Protein AF-A0A168MSF7-F1 (afdb_monomer_lite)

Secondary structure (DSSP, 8-state):
---HHHHHHHHHHHHHHHHHHHHHHHHHHHHHHHSSSEEESSSS-B----SSSGGGGS--EEEEEEEETTSPBPTTS-BSSPEEEEEEESSSSSS-EEEEEEEEES--TTPPSS--GGGGHHHHGGGT-TTTEEEEE-SS-EEEEEPTT-HHHHHHHSTTEEEEEEEEEEGGG--TTTHIIIIIIHHHHHHT-

Sequence (193 aa):
MNSAENIRNAFKVVNKTYENINKMINSCKTIADEGNEYVVSVPKFLRWKSDAEVGGWLINDFIVLFQSKHDKELENGWRNGPIYVLDIDLDYGDTPKIYISKFQYKNMENWSNGCSPTNHWRFYWPIRNMDEFEGVKTDDYEIWTPKKGKESVADSSYWGIKRAVCYTEELTDINADNIQEKIFDRFLWLKDK

Structure (mmCIF, N/CA/C/O backbone):
data_AF-A0A168MSF7-F1
#
_entry.id   AF-A0A168MSF7-F1
#
loop_
_atom_site.group_PDB
_atom_site.id
_atom_site.type_symbol
_atom_site.label_atom_id
_atom_site.label_alt_id
_atom_site.label_comp_id
_atom_site.label_asym_id
_atom_site.label_entity_id
_atom_site.label_seq_id
_atom_site.pdbx_PDB_ins_code
_atom_site.Cartn_x
_atom_site.Cartn_y
_atom_site.Cartn_z
_atom_site.occupancy
_atom_site.B_iso_or_equiv
_atom_site.auth_seq_id
_atom_site.auth_comp_id
_atom_site.auth_asym_id
_atom_site.auth_atom_id
_atom_site.pdbx_PDB_model_num
ATOM 1 N N . MET A 1 1 ? -33.822 17.704 6.200 1.00 53.44 1 MET A N 1
ATOM 2 C CA . MET A 1 1 ? -32.754 18.545 6.788 1.00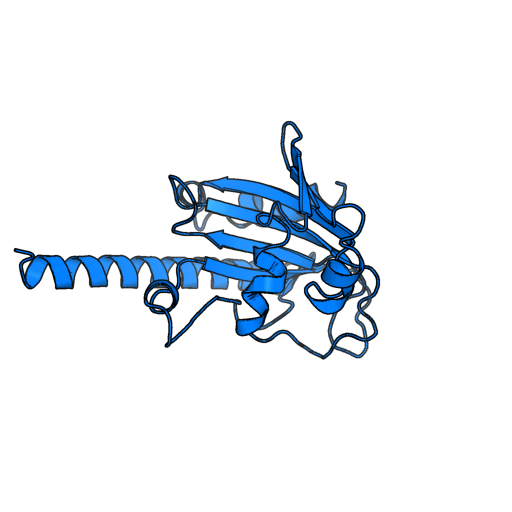 53.44 1 MET A CA 1
ATOM 3 C C . MET A 1 1 ? -31.950 17.681 7.738 1.00 53.44 1 MET A C 1
ATOM 5 O O . MET A 1 1 ? -32.557 16.989 8.544 1.00 53.44 1 MET A O 1
ATOM 9 N N . ASN A 1 2 ? -30.626 17.658 7.598 1.00 67.25 2 ASN A N 1
ATOM 10 C CA . ASN A 1 2 ? -29.764 16.861 8.468 1.00 67.25 2 ASN A CA 1
ATOM 11 C C . ASN A 1 2 ? -29.783 17.483 9.875 1.00 67.25 2 ASN A C 1
ATOM 13 O O . ASN A 1 2 ? -29.515 18.677 10.007 1.00 67.25 2 ASN A O 1
ATOM 17 N N . SER A 1 3 ? -30.166 16.729 10.909 1.00 86.56 3 SER A N 1
ATOM 18 C CA . SER A 1 3 ? -30.146 17.251 12.280 1.00 86.56 3 SER A CA 1
ATOM 19 C C . SER A 1 3 ? -28.695 17.458 12.730 1.00 86.56 3 SER A C 1
ATOM 21 O O . SER A 1 3 ? -27.781 16.771 12.266 1.00 86.56 3 SER A O 1
ATOM 23 N N . ALA A 1 4 ? -28.461 18.391 13.658 1.00 90.25 4 ALA A N 1
ATOM 24 C CA . ALA A 1 4 ? -27.136 18.570 14.261 1.00 90.25 4 ALA A CA 1
ATOM 25 C C . ALA A 1 4 ? -26.604 17.259 14.878 1.00 90.25 4 ALA A C 1
ATOM 27 O O . ALA A 1 4 ? -25.400 17.003 14.873 1.00 90.25 4 ALA A O 1
ATOM 28 N N . GLU A 1 5 ? -27.510 16.415 15.373 1.00 92.81 5 GLU A N 1
ATOM 29 C CA . GLU A 1 5 ? -27.216 15.080 15.885 1.00 92.81 5 GLU A CA 1
ATOM 30 C C . GLU A 1 5 ? -26.724 14.125 14.791 1.00 92.81 5 GLU A C 1
ATOM 32 O O . GLU A 1 5 ? -25.680 13.501 14.970 1.00 92.81 5 GLU A O 1
ATOM 37 N N . ASN A 1 6 ? -27.398 14.065 13.639 1.00 92.75 6 ASN A N 1
ATOM 38 C CA . ASN A 1 6 ? -26.990 13.206 12.527 1.00 92.75 6 ASN A CA 1
ATOM 39 C C . ASN A 1 6 ? -25.593 13.570 12.016 1.00 92.75 6 ASN A C 1
ATOM 41 O O . ASN A 1 6 ? -24.757 12.688 11.829 1.00 92.75 6 ASN A O 1
ATOM 45 N N . ILE A 1 7 ? -25.316 14.869 11.855 1.00 93.00 7 ILE A N 1
ATOM 46 C CA . ILE A 1 7 ? -23.992 15.351 11.438 1.00 93.00 7 ILE A CA 1
ATOM 47 C C . ILE A 1 7 ? -22.934 14.918 12.461 1.00 93.00 7 ILE A C 1
ATOM 49 O O . ILE A 1 7 ? -21.922 14.325 12.095 1.00 93.00 7 ILE A O 1
ATOM 53 N N . ARG A 1 8 ? -23.173 15.147 13.760 1.00 93.81 8 ARG A N 1
ATOM 54 C CA . ARG A 1 8 ? -22.233 14.739 14.818 1.00 93.81 8 ARG A CA 1
ATOM 55 C C . ARG A 1 8 ? -22.005 13.230 14.849 1.00 93.81 8 ARG A C 1
ATOM 57 O O . ARG A 1 8 ? -20.871 12.798 15.037 1.00 93.81 8 ARG A O 1
ATOM 64 N N . ASN A 1 9 ? -23.056 12.435 14.683 1.00 95.94 9 ASN A N 1
ATOM 65 C CA . ASN A 1 9 ? -22.954 10.980 14.702 1.00 95.94 9 ASN A CA 1
ATOM 66 C C . ASN A 1 9 ? -22.171 10.451 13.494 1.00 95.94 9 ASN A C 1
ATOM 68 O O . ASN A 1 9 ? -21.324 9.583 13.682 1.00 95.94 9 ASN A O 1
ATOM 72 N N . ALA A 1 10 ? -22.345 11.032 12.303 1.00 94.56 10 ALA A N 1
ATOM 73 C CA . ALA A 1 10 ? -21.547 10.677 11.128 1.00 94.56 10 ALA A CA 1
ATOM 74 C C . ALA A 1 10 ? -20.039 10.879 11.375 1.00 94.56 10 ALA A C 1
ATOM 76 O O . ALA A 1 10 ? -19.247 9.960 11.173 1.00 94.56 10 ALA A O 1
ATOM 77 N N . PHE 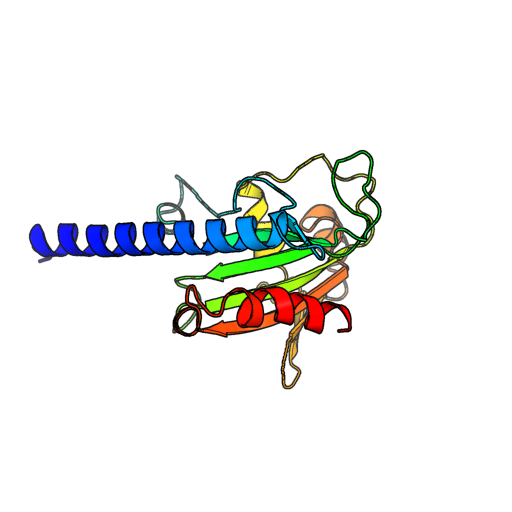A 1 11 ? -19.636 12.033 11.918 1.00 94.81 11 PHE A N 1
ATOM 78 C CA . PHE A 1 11 ? -18.224 12.288 12.236 1.00 94.81 11 PHE A CA 1
ATOM 79 C C . PHE A 1 11 ? -17.678 11.386 13.352 1.00 94.81 11 PHE A C 1
ATOM 81 O O . PHE A 1 11 ? -16.503 11.025 13.322 1.00 94.81 11 PHE A O 1
ATOM 88 N N . LYS A 1 12 ? -18.505 10.976 14.325 1.00 96.75 12 LYS A N 1
ATOM 89 C CA . LYS A 1 12 ? -18.089 9.979 15.329 1.00 96.75 12 LYS A CA 1
ATOM 90 C C . LYS A 1 12 ? -17.764 8.633 14.686 1.00 96.75 12 LYS A C 1
ATOM 92 O O . LYS A 1 12 ? -16.771 8.023 15.070 1.00 96.75 12 LYS A O 1
ATOM 97 N N . VAL A 1 13 ? -18.573 8.189 13.722 1.00 96.06 13 VAL A N 1
ATOM 98 C CA . VAL A 1 13 ? -18.315 6.946 12.981 1.00 96.06 13 VAL A CA 1
ATOM 99 C C . VAL A 1 13 ? -17.009 7.060 12.201 1.00 96.06 13 VAL A C 1
ATOM 101 O O . VAL A 1 13 ? -16.149 6.205 12.371 1.00 96.06 13 VAL A O 1
ATOM 104 N N . VAL A 1 14 ? -16.800 8.149 11.453 1.00 95.50 14 VAL A N 1
ATOM 105 C CA . VAL A 1 14 ? -15.544 8.390 10.713 1.00 95.50 14 VAL A CA 1
ATOM 106 C C . VAL A 1 14 ? -14.326 8.357 11.640 1.00 95.50 14 VAL A C 1
ATOM 108 O O . VAL A 1 14 ? -13.366 7.636 11.377 1.00 95.50 14 VAL A O 1
ATOM 111 N N . ASN A 1 15 ? -14.376 9.079 12.764 1.00 96.88 15 ASN A N 1
ATOM 112 C CA . ASN A 1 15 ? -13.284 9.074 13.738 1.00 96.88 15 ASN A CA 1
ATOM 113 C C . ASN A 1 15 ? -13.022 7.665 14.279 1.00 96.88 15 ASN A C 1
ATOM 115 O O . ASN A 1 15 ? -11.866 7.264 14.417 1.00 96.88 15 ASN A O 1
ATOM 119 N N . LYS A 1 16 ? -14.082 6.891 14.545 1.00 97.75 16 LYS A N 1
ATOM 120 C CA . LYS A 1 16 ? -13.932 5.519 15.023 1.00 97.75 16 LYS A CA 1
ATOM 121 C C . LYS A 1 16 ? -13.309 4.603 13.972 1.00 97.75 16 LYS A C 1
ATOM 123 O O . LYS A 1 16 ? -12.465 3.777 14.316 1.00 97.75 16 LYS A O 1
ATOM 128 N N . THR A 1 17 ? -13.679 4.775 12.706 1.00 96.12 17 THR A N 1
ATOM 129 C CA . THR A 1 17 ? -13.051 4.076 11.582 1.00 96.12 17 THR A CA 1
ATOM 130 C C . THR A 1 17 ? -11.556 4.384 11.536 1.00 96.12 17 THR A C 1
ATOM 132 O O . THR A 1 17 ? -10.753 3.456 11.540 1.00 96.12 17 THR A O 1
ATOM 135 N N . TYR A 1 18 ? -11.152 5.655 11.621 1.00 97.25 18 TYR A N 1
ATOM 136 C CA . TYR A 1 18 ? -9.731 6.027 11.642 1.00 97.25 18 TYR A CA 1
ATOM 137 C C . TYR A 1 18 ? -8.964 5.473 12.846 1.00 97.25 18 TYR A C 1
ATOM 139 O O . TYR A 1 18 ? -7.823 5.042 12.689 1.00 97.25 18 TYR A O 1
ATOM 147 N N . GLU A 1 19 ? -9.566 5.432 14.039 1.00 97.62 19 GLU A N 1
ATOM 148 C CA . GLU A 1 19 ? -8.953 4.769 15.197 1.00 97.62 19 GLU A CA 1
ATOM 149 C C . GLU A 1 19 ? -8.672 3.288 14.919 1.00 97.62 19 GLU A C 1
ATOM 151 O O . GLU A 1 19 ? -7.604 2.785 15.273 1.00 97.62 19 GLU A O 1
ATOM 156 N N . ASN A 1 20 ? -9.621 2.591 14.291 1.00 96.69 20 ASN A N 1
ATOM 157 C CA . ASN A 1 20 ? -9.490 1.173 13.970 1.00 96.69 20 ASN A CA 1
ATOM 158 C C . ASN A 1 20 ? -8.432 0.937 12.881 1.00 96.69 20 ASN A C 1
ATOM 160 O O . ASN A 1 20 ? -7.583 0.065 13.056 1.00 96.69 20 ASN A O 1
ATOM 164 N N . ILE A 1 21 ? -8.406 1.760 11.827 1.00 97.38 21 ILE A N 1
ATOM 165 C CA . ILE A 1 21 ? -7.357 1.707 10.796 1.00 97.38 21 ILE A CA 1
ATOM 166 C C . ILE A 1 21 ? -5.978 1.974 11.401 1.00 97.38 21 ILE A C 1
ATOM 168 O O . ILE A 1 21 ? -5.033 1.235 11.143 1.00 97.38 21 ILE A O 1
ATOM 172 N N . ASN A 1 22 ? -5.850 2.977 12.274 1.00 97.38 22 ASN A N 1
ATOM 173 C CA . ASN A 1 22 ? -4.584 3.260 12.944 1.00 97.38 22 ASN A CA 1
ATOM 174 C C . ASN A 1 22 ? -4.115 2.078 13.810 1.00 97.38 22 ASN A C 1
ATOM 176 O O . ASN A 1 22 ? -2.927 1.763 13.819 1.00 97.38 22 ASN A O 1
ATOM 180 N N . LYS A 1 23 ? -5.030 1.394 14.513 1.00 97.31 23 LYS A N 1
ATOM 181 C CA . LYS A 1 23 ? -4.700 0.164 15.251 1.00 97.31 23 LYS A CA 1
ATOM 182 C C . LYS A 1 23 ? -4.206 -0.935 14.316 1.00 97.31 23 LYS A C 1
ATOM 184 O O . LYS A 1 23 ? -3.140 -1.476 14.572 1.00 97.31 23 LYS A O 1
ATOM 189 N N . MET A 1 24 ? -4.923 -1.204 13.225 1.00 97.56 24 MET A N 1
ATOM 190 C CA . MET A 1 24 ? -4.537 -2.205 12.227 1.00 97.56 24 MET A CA 1
ATOM 191 C C . MET A 1 24 ? -3.156 -1.916 11.622 1.00 97.56 24 MET A C 1
ATOM 193 O O . MET A 1 24 ? -2.308 -2.805 11.579 1.00 97.56 24 MET A O 1
ATOM 197 N N . ILE A 1 25 ? -2.895 -0.670 11.209 1.00 98.00 25 ILE A N 1
ATOM 198 C CA . ILE A 1 25 ? -1.590 -0.251 10.675 1.00 98.00 25 ILE A CA 1
ATOM 199 C C . ILE A 1 25 ? -0.490 -0.480 11.714 1.00 98.00 25 ILE A C 1
ATOM 201 O O . ILE A 1 25 ? 0.567 -1.006 11.372 1.00 98.00 25 ILE A O 1
ATOM 205 N N . ASN A 1 26 ? -0.719 -0.107 12.975 1.00 97.62 26 ASN A N 1
ATOM 206 C CA . ASN A 1 26 ? 0.270 -0.314 14.031 1.00 97.62 26 ASN A CA 1
ATOM 207 C C . ASN A 1 26 ? 0.504 -1.802 14.311 1.00 97.62 26 ASN A C 1
ATOM 209 O O . ASN A 1 26 ? 1.657 -2.192 14.430 1.00 97.62 26 ASN A O 1
ATOM 213 N N . SER A 1 27 ? -0.538 -2.636 14.315 1.00 97.38 27 SER A N 1
ATOM 214 C CA . SER A 1 27 ? -0.391 -4.093 14.408 1.00 97.38 27 SER A CA 1
ATOM 215 C C . SER A 1 27 ? 0.453 -4.654 13.263 1.00 97.38 27 SER A C 1
ATOM 217 O O . SER A 1 27 ? 1.353 -5.449 13.511 1.00 97.38 27 SER A O 1
ATOM 219 N N . CYS A 1 28 ? 0.240 -4.198 12.023 1.00 97.88 28 CYS A N 1
ATOM 220 C CA . CYS A 1 28 ? 1.074 -4.614 10.892 1.00 97.88 28 CYS A CA 1
ATOM 221 C C . CYS A 1 28 ? 2.540 -4.195 11.078 1.00 97.88 28 CYS A C 1
ATOM 223 O O . CYS A 1 28 ? 3.447 -4.977 10.809 1.00 97.88 28 CYS A O 1
ATOM 225 N N . LYS A 1 29 ? 2.791 -2.970 11.558 1.00 97.25 29 LYS A N 1
ATOM 226 C CA . LYS A 1 29 ? 4.157 -2.509 11.846 1.00 97.25 29 LYS A CA 1
ATOM 227 C C . LYS A 1 29 ? 4.815 -3.349 12.937 1.00 97.25 29 LYS A C 1
ATOM 229 O O . LYS A 1 29 ? 5.936 -3.789 12.734 1.00 97.25 29 LYS A O 1
ATOM 234 N N . THR A 1 30 ? 4.105 -3.639 14.027 1.00 96.69 30 THR A N 1
ATOM 235 C CA . THR A 1 30 ? 4.591 -4.514 15.102 1.00 96.69 30 THR A CA 1
ATOM 236 C C . THR A 1 30 ? 4.945 -5.905 14.580 1.00 96.69 30 THR A C 1
ATOM 238 O O . THR A 1 30 ? 6.038 -6.382 14.854 1.00 96.69 30 THR A O 1
ATOM 241 N N . ILE A 1 31 ? 4.083 -6.520 13.763 1.00 96.50 31 ILE A N 1
ATOM 242 C CA . ILE A 1 31 ? 4.357 -7.832 13.152 1.00 96.50 31 ILE A CA 1
ATOM 243 C C . ILE A 1 31 ? 5.618 -7.789 12.276 1.00 96.50 31 ILE A C 1
ATOM 245 O O . ILE A 1 31 ? 6.451 -8.690 12.352 1.00 96.50 31 ILE A O 1
ATOM 249 N N . ALA A 1 32 ? 5.794 -6.744 11.462 1.00 96.44 32 ALA A N 1
ATOM 250 C CA . ALA A 1 32 ? 7.001 -6.583 10.652 1.00 96.44 32 ALA A CA 1
ATOM 251 C C . ALA A 1 32 ? 8.260 -6.363 11.518 1.00 96.44 32 ALA A C 1
ATOM 253 O O . ALA A 1 32 ? 9.314 -6.947 11.259 1.00 96.44 32 ALA A O 1
ATOM 254 N N . ASP A 1 33 ? 8.160 -5.544 12.563 1.00 93.81 33 ASP A N 1
ATOM 255 C CA . ASP A 1 33 ? 9.279 -5.239 13.454 1.00 93.81 33 ASP A CA 1
ATOM 256 C C . ASP A 1 33 ? 9.731 -6.484 14.238 1.00 93.81 33 ASP A C 1
ATOM 258 O O . ASP A 1 33 ? 10.929 -6.778 14.266 1.00 93.81 33 ASP A O 1
ATOM 262 N N . GLU A 1 34 ? 8.787 -7.247 14.799 1.00 94.62 34 GLU A N 1
ATOM 263 C CA . GLU A 1 34 ? 9.034 -8.455 15.603 1.00 94.62 34 GLU A CA 1
ATOM 264 C C . GLU A 1 34 ? 9.355 -9.704 14.762 1.00 94.62 34 GLU A C 1
ATOM 266 O O . GLU A 1 34 ? 10.086 -10.586 15.216 1.00 94.62 34 GLU A O 1
ATOM 271 N N . GLY A 1 35 ? 8.823 -9.795 13.541 1.00 92.94 35 GLY A N 1
ATOM 272 C CA . GLY A 1 35 ? 9.041 -10.919 12.629 1.00 92.94 35 GLY A CA 1
ATOM 273 C C . GLY A 1 35 ? 10.405 -10.890 11.930 1.00 92.94 35 GLY A C 1
ATOM 274 O O . GLY A 1 35 ? 11.170 -9.938 12.048 1.00 92.94 35 GLY A O 1
ATOM 275 N N . ASN A 1 36 ? 10.717 -11.915 11.129 1.00 91.38 36 ASN A N 1
ATOM 276 C CA . ASN A 1 36 ? 12.002 -12.011 10.410 1.00 91.38 36 ASN A CA 1
ATOM 277 C C . ASN A 1 36 ? 11.913 -11.767 8.896 1.00 91.38 36 ASN A C 1
ATOM 279 O O . ASN A 1 36 ? 12.950 -11.640 8.255 1.00 91.38 36 ASN A O 1
ATOM 283 N N . GLU A 1 37 ? 10.706 -11.645 8.338 1.00 96.81 37 GLU A N 1
ATOM 284 C CA . GLU A 1 37 ? 10.499 -11.615 6.883 1.00 96.81 37 GLU A CA 1
ATOM 285 C C . GLU A 1 37 ? 10.531 -10.200 6.289 1.00 96.81 37 GLU A C 1
ATOM 287 O O . GLU A 1 37 ? 11.127 -9.983 5.235 1.00 96.81 37 GLU A O 1
ATOM 292 N N . TYR A 1 38 ? 9.922 -9.215 6.959 1.00 97.69 38 TYR A N 1
ATOM 293 C CA . TYR A 1 38 ? 9.678 -7.880 6.397 1.00 97.69 38 TYR A CA 1
ATOM 294 C C . TYR A 1 38 ? 10.119 -6.753 7.329 1.00 97.69 38 TYR A C 1
ATOM 296 O O . TYR A 1 38 ? 10.143 -6.918 8.539 1.00 97.69 38 TYR A O 1
ATOM 304 N N . VAL A 1 39 ? 10.432 -5.586 6.765 1.00 97.19 39 VAL A N 1
ATOM 305 C CA . VAL A 1 39 ? 10.547 -4.298 7.465 1.00 97.19 39 VAL A CA 1
ATOM 306 C C . VAL A 1 39 ? 9.579 -3.294 6.872 1.00 97.19 39 VAL A C 1
ATOM 308 O O . VAL A 1 39 ? 9.306 -3.319 5.672 1.00 97.19 39 VAL A O 1
ATOM 311 N N . VAL A 1 40 ? 9.120 -2.361 7.698 1.00 97.38 40 VAL A N 1
ATOM 312 C CA . VAL A 1 40 ? 8.386 -1.180 7.242 1.00 97.38 40 VAL A CA 1
ATOM 313 C C . VAL A 1 40 ? 9.347 -0.263 6.479 1.00 97.38 40 VAL A C 1
ATOM 315 O O . VAL A 1 40 ? 10.354 0.174 7.030 1.00 97.38 40 VAL A O 1
ATOM 318 N N . SER A 1 41 ? 9.048 0.052 5.218 1.00 95.94 41 SER A N 1
ATOM 319 C CA . SER A 1 41 ? 9.951 0.847 4.368 1.00 95.94 41 SER A CA 1
ATOM 320 C C . SER A 1 41 ? 9.960 2.326 4.737 1.00 95.94 41 SER A C 1
ATOM 322 O O . SER A 1 41 ? 10.974 3.000 4.585 1.00 95.94 41 SER A O 1
ATOM 324 N N . VAL A 1 42 ? 8.823 2.852 5.207 1.00 94.38 42 VAL A N 1
ATOM 325 C CA . VAL A 1 42 ? 8.689 4.253 5.619 1.00 94.38 42 VAL A CA 1
ATOM 326 C C . VAL A 1 42 ? 7.813 4.405 6.861 1.00 94.38 42 VAL A C 1
ATOM 328 O O . VAL A 1 42 ? 6.799 3.723 7.000 1.00 94.38 42 VAL A O 1
ATOM 331 N N . PRO A 1 43 ? 8.142 5.337 7.773 1.00 91.50 43 PRO A N 1
ATOM 332 C CA . PRO A 1 43 ? 7.502 5.395 9.089 1.00 91.50 43 PRO A CA 1
ATOM 333 C C . PRO A 1 43 ? 6.023 5.804 9.042 1.00 91.50 43 PRO A C 1
ATOM 335 O O . PRO A 1 43 ? 5.243 5.439 9.926 1.00 91.50 43 PRO A O 1
ATOM 338 N N . LYS A 1 44 ? 5.619 6.583 8.033 1.00 94.81 44 LYS A N 1
ATOM 339 C CA . LYS A 1 44 ? 4.255 7.105 7.874 1.00 94.81 44 LYS A CA 1
ATOM 340 C C . LYS A 1 44 ? 3.546 6.356 6.752 1.00 94.81 44 LYS A C 1
ATOM 342 O O . LYS A 1 44 ? 4.162 6.077 5.731 1.00 94.81 44 LYS A O 1
ATOM 347 N N . PHE A 1 45 ? 2.251 6.103 6.926 1.00 97.44 45 PHE A N 1
ATOM 348 C CA . PHE A 1 45 ? 1.416 5.671 5.810 1.00 97.44 45 PHE A CA 1
ATOM 349 C C . PHE A 1 45 ? 1.313 6.796 4.769 1.00 97.44 45 PHE A C 1
ATOM 351 O O . PHE A 1 45 ? 1.352 7.989 5.115 1.00 97.44 45 PHE A O 1
ATOM 358 N N . LEU A 1 46 ? 1.196 6.414 3.504 1.00 98.19 46 LEU A N 1
ATOM 359 C CA . LEU A 1 46 ? 0.905 7.322 2.404 1.00 98.19 46 LEU A CA 1
ATOM 360 C C . LEU A 1 46 ? -0.603 7.529 2.301 1.00 98.19 46 LEU A C 1
ATOM 362 O O . LEU A 1 46 ? -1.376 6.664 2.701 1.00 98.19 46 LEU A O 1
ATOM 366 N N . ARG A 1 47 ? -0.993 8.695 1.797 1.00 96.50 47 ARG A N 1
ATOM 367 C CA . ARG A 1 47 ? -2.393 9.084 1.614 1.00 96.50 47 ARG A CA 1
ATOM 368 C C . ARG A 1 47 ? -2.503 10.158 0.551 1.00 96.50 47 ARG A C 1
ATOM 370 O O . ARG A 1 47 ? -1.602 11.002 0.435 1.00 96.50 47 ARG A O 1
ATOM 377 N N . TRP A 1 48 ? -3.622 10.202 -0.150 1.00 94.44 48 TRP A N 1
ATOM 378 C CA . TRP A 1 48 ? -3.991 11.414 -0.861 1.00 94.44 48 TRP A CA 1
ATOM 379 C C . TRP A 1 48 ? -4.660 12.426 0.080 1.00 94.44 48 TRP A C 1
ATOM 381 O O . TRP A 1 48 ? -5.363 12.082 1.029 1.00 94.44 48 TRP A O 1
ATOM 391 N N . LYS A 1 49 ? -4.358 13.707 -0.134 1.00 93.19 49 LYS A N 1
ATOM 392 C CA . LYS A 1 49 ? -5.011 14.834 0.534 1.00 93.19 49 LYS A CA 1
ATOM 393 C C . LYS A 1 49 ? -4.883 16.061 -0.361 1.00 93.19 49 LYS A C 1
ATOM 395 O O . LYS A 1 49 ? -3.800 16.314 -0.890 1.00 93.19 49 LYS A O 1
ATOM 400 N N . SER A 1 50 ? -5.952 16.837 -0.483 1.00 92.00 50 SER A N 1
ATOM 401 C CA . SER A 1 50 ? -5.972 18.096 -1.229 1.00 92.00 50 SER A CA 1
ATOM 402 C C . SER A 1 50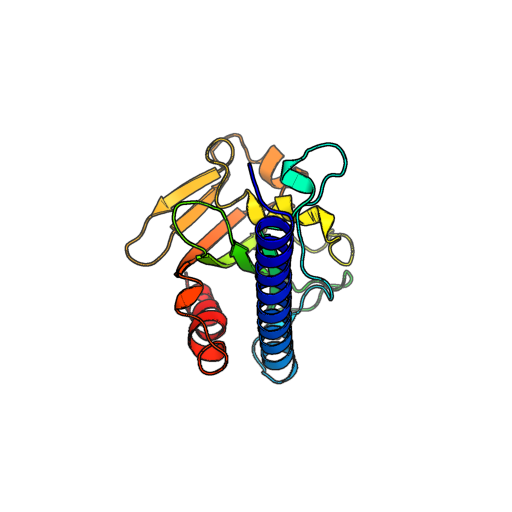 ? -6.822 19.111 -0.482 1.00 92.00 50 SER A C 1
ATOM 404 O O . SER A 1 50 ? -7.941 18.799 -0.097 1.00 92.00 50 SER A O 1
ATOM 406 N N . ASP A 1 51 ? -6.315 20.329 -0.302 1.00 92.94 51 ASP A N 1
ATOM 407 C CA . ASP A 1 51 ? -7.118 21.431 0.244 1.00 92.94 51 ASP A CA 1
ATOM 408 C C . ASP A 1 51 ? -7.960 22.108 -0.858 1.00 92.94 51 ASP A C 1
ATOM 410 O O . ASP A 1 51 ? -8.929 22.806 -0.564 1.00 92.94 51 ASP A O 1
ATOM 414 N N . ALA A 1 52 ? -7.611 21.877 -2.130 1.00 94.00 52 ALA A N 1
ATOM 415 C CA . ALA A 1 52 ? -8.274 22.462 -3.295 1.00 94.00 52 ALA A CA 1
ATOM 416 C C . ALA A 1 52 ? -9.496 21.660 -3.769 1.00 94.00 52 ALA A C 1
ATOM 418 O O . ALA A 1 52 ? -10.380 22.213 -4.419 1.00 94.00 52 ALA A O 1
ATOM 419 N N . GLU A 1 53 ? -9.558 20.368 -3.445 1.00 91.38 53 GLU A N 1
ATOM 420 C CA . GLU A 1 53 ? -10.610 19.461 -3.901 1.00 91.38 53 GLU A CA 1
ATOM 421 C C . GLU A 1 53 ? -11.356 18.879 -2.704 1.00 91.38 53 GLU A C 1
ATOM 423 O O . GLU A 1 53 ? -10.736 18.313 -1.808 1.00 91.38 53 GLU A O 1
ATOM 428 N N . VAL A 1 54 ? -12.691 18.973 -2.705 1.00 89.50 54 VAL A N 1
ATOM 429 C CA . VAL A 1 54 ? -13.536 18.481 -1.598 1.00 89.50 54 VAL A CA 1
ATOM 430 C C . VAL A 1 54 ? -13.310 16.991 -1.331 1.00 89.50 54 VAL A C 1
ATOM 432 O O . VAL A 1 54 ? -13.280 16.578 -0.174 1.00 89.50 54 VAL A O 1
ATOM 435 N N . GLY A 1 55 ? -13.087 16.194 -2.382 1.00 85.50 55 GLY A N 1
ATOM 436 C CA . GLY A 1 55 ? -12.745 14.776 -2.240 1.00 85.50 55 GLY A CA 1
ATOM 437 C C . GLY A 1 55 ? -11.449 14.547 -1.458 1.00 85.50 55 GLY A C 1
ATOM 438 O O . GLY A 1 55 ? -11.332 13.552 -0.759 1.00 85.50 55 GLY A O 1
ATOM 439 N N . GLY A 1 56 ? -10.507 15.493 -1.503 1.00 88.56 56 GLY A N 1
ATOM 440 C CA . GLY A 1 56 ? -9.228 15.410 -0.799 1.00 88.56 56 GLY A CA 1
ATOM 441 C C . GLY A 1 56 ? -9.266 15.917 0.640 1.00 88.56 56 GLY A C 1
ATOM 442 O O . GLY A 1 56 ? -8.226 15.923 1.302 1.00 88.56 56 GLY A O 1
ATOM 443 N N . TRP A 1 57 ? -10.426 16.356 1.137 1.00 92.50 57 TRP A N 1
ATOM 444 C CA . TRP A 1 57 ? -10.588 16.781 2.531 1.00 92.50 57 TRP A CA 1
ATOM 445 C C . TRP A 1 57 ? -10.648 15.589 3.490 1.00 92.50 57 TRP A C 1
ATOM 447 O O . TRP A 1 57 ? -10.231 15.707 4.647 1.00 92.50 57 TRP A O 1
ATOM 457 N N . LEU A 1 58 ? -11.160 14.453 3.011 1.00 91.69 58 LEU A N 1
ATOM 458 C CA . LEU A 1 58 ? -11.280 13.202 3.749 1.00 91.69 58 LEU A CA 1
ATOM 459 C C . LEU A 1 58 ? -10.240 12.203 3.234 1.00 91.69 58 LEU A C 1
ATOM 461 O O . LEU A 1 58 ? -9.979 12.142 2.040 1.00 91.69 58 LEU A O 1
ATOM 465 N N . ILE A 1 59 ? -9.647 11.426 4.139 1.00 93.81 59 ILE A N 1
ATOM 466 C CA . ILE A 1 59 ? -8.720 10.356 3.772 1.00 93.81 59 ILE A CA 1
ATOM 467 C C . ILE A 1 59 ? -9.544 9.080 3.648 1.00 93.81 59 ILE A C 1
ATOM 469 O O . ILE A 1 59 ? -10.067 8.584 4.645 1.00 93.81 59 ILE A O 1
ATOM 473 N N . ASN A 1 60 ? -9.670 8.565 2.436 1.00 93.31 60 ASN A N 1
ATOM 474 C CA . ASN A 1 60 ? -10.386 7.326 2.150 1.00 93.31 60 ASN A CA 1
ATOM 475 C C . ASN A 1 60 ? -9.449 6.156 1.816 1.00 93.31 60 ASN A C 1
ATOM 477 O O . ASN A 1 60 ? -9.912 5.023 1.812 1.00 93.31 60 ASN A O 1
ATOM 481 N N . ASP A 1 61 ? -8.153 6.401 1.634 1.00 95.44 61 ASP A N 1
ATOM 482 C CA . ASP A 1 61 ? -7.135 5.376 1.399 1.00 95.44 61 ASP A CA 1
ATOM 483 C C . ASP A 1 61 ? -5.935 5.511 2.356 1.00 95.44 61 ASP A C 1
ATOM 485 O O . ASP A 1 61 ? -5.604 6.596 2.851 1.00 95.44 61 ASP A O 1
ATOM 489 N N . PHE A 1 62 ? -5.284 4.386 2.653 1.00 98.06 62 PHE A N 1
ATOM 490 C CA . PHE A 1 62 ? -4.081 4.334 3.480 1.00 98.06 62 PHE A CA 1
ATOM 491 C C . PHE A 1 62 ? -3.108 3.306 2.915 1.00 98.06 62 PHE A C 1
ATOM 493 O O . PHE A 1 62 ? -3.387 2.109 2.938 1.00 98.06 62 PHE A O 1
ATOM 500 N N . ILE A 1 63 ? -1.919 3.751 2.504 1.00 98.69 63 ILE A N 1
ATOM 501 C CA . ILE A 1 63 ? -0.886 2.850 1.980 1.00 98.69 63 ILE A CA 1
ATOM 502 C C . ILE A 1 63 ? 0.255 2.675 2.980 1.00 98.69 63 ILE A C 1
ATOM 504 O O . ILE A 1 63 ? 0.881 3.646 3.413 1.00 98.69 63 ILE A O 1
ATOM 508 N N . VAL A 1 64 ? 0.586 1.428 3.300 1.00 98.62 64 VAL A N 1
ATOM 509 C CA . VAL A 1 64 ? 1.758 1.047 4.095 1.00 98.62 64 VAL A CA 1
ATOM 510 C C . VAL A 1 64 ? 2.710 0.237 3.221 1.00 98.62 64 VAL A C 1
ATOM 512 O O . VAL A 1 64 ? 2.293 -0.672 2.505 1.00 98.62 64 VAL A O 1
ATOM 515 N N . LEU A 1 65 ? 3.994 0.590 3.270 1.00 98.56 65 LEU A N 1
ATOM 516 C CA . LEU A 1 65 ? 5.033 -0.032 2.455 1.00 98.56 65 LEU A CA 1
ATOM 517 C C . LEU A 1 65 ? 5.919 -0.936 3.307 1.00 98.56 65 LEU A C 1
ATOM 519 O O . LEU A 1 65 ? 6.379 -0.524 4.376 1.00 98.56 65 LEU A O 1
ATOM 523 N N . PHE A 1 66 ? 6.202 -2.124 2.786 1.00 98.38 66 PHE A N 1
ATOM 524 C CA . PHE A 1 66 ? 7.098 -3.104 3.378 1.00 98.38 66 PHE A CA 1
ATOM 525 C C . PHE A 1 66 ? 8.134 -3.586 2.358 1.00 98.38 66 PHE A C 1
ATOM 527 O O . PHE A 1 66 ? 7.887 -3.613 1.152 1.00 98.38 66 PHE A O 1
ATOM 534 N N . GLN A 1 67 ? 9.295 -4.015 2.841 1.00 97.75 67 GLN A N 1
ATOM 535 C CA . GLN A 1 67 ? 10.326 -4.683 2.043 1.00 97.75 67 GLN A CA 1
ATOM 536 C C . GLN A 1 67 ? 10.871 -5.894 2.790 1.00 97.75 67 GLN A C 1
ATOM 538 O O . GLN A 1 67 ? 10.826 -5.934 4.016 1.00 97.75 67 GLN A O 1
ATOM 543 N N . SER A 1 68 ? 11.382 -6.887 2.064 1.00 97.50 68 SER A N 1
ATOM 544 C CA . SER A 1 68 ? 11.918 -8.104 2.681 1.00 97.50 68 SER A CA 1
ATOM 545 C C . SER A 1 68 ? 13.214 -7.805 3.445 1.00 97.50 68 SER A C 1
ATOM 547 O O . SER A 1 68 ? 14.111 -7.154 2.911 1.00 97.50 68 SER A O 1
ATOM 549 N N . LYS A 1 69 ? 13.345 -8.307 4.681 1.00 97.12 69 LYS A N 1
ATOM 550 C CA . LYS A 1 69 ? 14.573 -8.211 5.503 1.00 97.12 69 LYS A CA 1
ATOM 551 C C . LYS A 1 69 ? 15.772 -8.886 4.836 1.00 97.12 69 LYS A C 1
ATOM 553 O O . LYS A 1 69 ? 16.91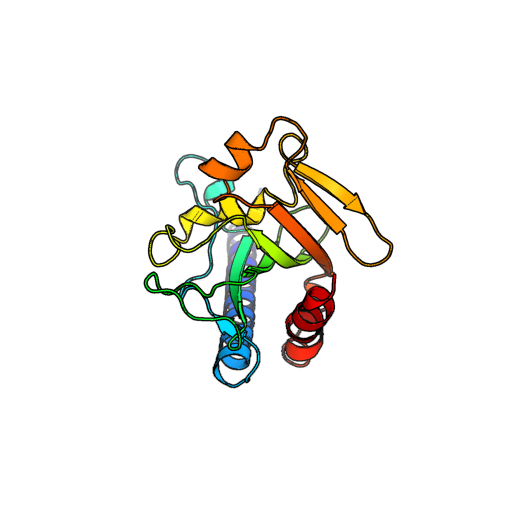4 -8.524 5.109 1.00 97.12 69 LYS A O 1
ATOM 558 N N . HIS A 1 70 ? 15.509 -9.847 3.957 1.00 96.88 70 HIS A N 1
ATOM 559 C CA . HIS A 1 70 ? 16.524 -10.628 3.258 1.00 96.88 70 HIS A CA 1
ATOM 560 C C . HIS A 1 70 ? 17.073 -9.927 2.011 1.00 96.88 70 HIS A C 1
ATOM 562 O O . HIS A 1 70 ? 18.109 -10.338 1.488 1.00 96.88 70 HIS A O 1
ATOM 568 N N . ASP A 1 71 ? 16.409 -8.867 1.543 1.00 97.06 71 ASP A N 1
ATOM 569 C CA . ASP A 1 71 ? 16.889 -8.086 0.408 1.00 97.06 71 ASP A CA 1
ATOM 570 C C . ASP A 1 71 ? 18.017 -7.146 0.857 1.00 97.06 71 ASP A C 1
ATOM 572 O O . ASP A 1 71 ? 17.969 -6.538 1.936 1.00 97.06 71 ASP A O 1
ATOM 576 N N . LYS A 1 72 ? 19.041 -7.012 0.005 1.00 97.00 72 LYS A N 1
ATOM 577 C CA . LYS A 1 72 ? 20.211 -6.165 0.269 1.00 97.00 72 LYS A CA 1
ATOM 578 C C . LYS A 1 72 ? 19.772 -4.720 0.499 1.00 97.00 72 LYS A C 1
ATOM 580 O O . LYS A 1 72 ? 19.164 -4.120 -0.382 1.00 97.00 72 LYS A O 1
ATOM 585 N N . GLU A 1 73 ? 20.143 -4.149 1.637 1.00 97.25 73 GLU A N 1
ATOM 586 C CA . GLU A 1 73 ? 19.954 -2.724 1.908 1.00 97.25 73 GLU A CA 1
ATOM 587 C C . GLU A 1 73 ? 20.872 -1.874 1.017 1.00 97.25 73 GLU A C 1
ATOM 589 O O . GLU A 1 73 ? 22.051 -2.187 0.824 1.00 97.25 73 GLU A O 1
ATOM 594 N N . LEU A 1 74 ? 20.300 -0.831 0.426 1.00 96.81 74 LEU A N 1
ATOM 595 C CA . LEU A 1 74 ? 20.956 0.134 -0.445 1.00 96.81 74 LEU A CA 1
ATOM 596 C C . LEU A 1 74 ? 21.337 1.381 0.361 1.00 96.81 74 LEU A C 1
ATOM 598 O O . LEU A 1 74 ? 20.744 1.677 1.395 1.00 96.81 74 LEU A O 1
ATOM 602 N N . GLU A 1 75 ? 22.296 2.161 -0.141 1.00 95.31 75 GLU A N 1
ATOM 603 C CA . GLU A 1 75 ? 22.778 3.376 0.541 1.00 95.31 75 GLU A CA 1
ATOM 604 C C . GLU A 1 75 ? 21.682 4.434 0.750 1.00 95.31 75 GLU A C 1
ATOM 606 O O . GLU A 1 75 ? 21.759 5.256 1.661 1.00 95.31 75 GLU A O 1
ATOM 611 N N . ASN A 1 76 ? 20.631 4.400 -0.070 1.00 94.75 76 ASN A N 1
ATOM 612 C CA . ASN A 1 76 ? 19.478 5.286 0.046 1.00 94.75 76 ASN A CA 1
ATOM 613 C C . ASN A 1 76 ? 18.413 4.799 1.050 1.00 94.75 76 ASN A C 1
ATOM 615 O O . ASN A 1 76 ? 17.355 5.417 1.142 1.00 94.75 76 ASN A O 1
ATOM 619 N N . GLY A 1 77 ? 18.668 3.719 1.793 1.00 94.69 77 GLY A N 1
ATOM 620 C CA . GLY A 1 77 ? 17.771 3.168 2.815 1.00 94.69 77 GLY A CA 1
ATOM 621 C C . GLY A 1 77 ? 16.668 2.249 2.282 1.00 94.69 77 GLY A C 1
ATOM 622 O O . GLY A 1 77 ? 15.962 1.626 3.073 1.00 94.69 77 GLY A O 1
ATOM 623 N N . TRP A 1 78 ? 16.518 2.124 0.961 1.00 97.06 78 TRP A N 1
ATOM 624 C CA . TRP A 1 78 ? 15.655 1.108 0.358 1.00 97.06 78 TRP A CA 1
ATOM 625 C C . TRP A 1 78 ? 16.359 -0.247 0.328 1.00 97.06 78 TRP A C 1
ATOM 627 O O . TRP A 1 78 ? 17.578 -0.340 0.445 1.00 97.06 78 TRP A O 1
ATOM 637 N N . ARG A 1 79 ? 15.605 -1.324 0.119 1.00 96.88 79 ARG A N 1
ATOM 638 C CA . ARG A 1 79 ? 16.171 -2.654 -0.149 1.00 96.88 79 ARG A CA 1
ATOM 639 C C . ARG A 1 79 ? 16.070 -3.013 -1.629 1.00 96.88 79 ARG A C 1
ATOM 641 O O . ARG A 1 79 ? 15.109 -2.641 -2.296 1.00 96.88 79 ARG A O 1
ATOM 648 N N . ASN A 1 80 ? 17.059 -3.730 -2.154 1.00 96.62 80 ASN A N 1
ATOM 649 C CA . ASN A 1 80 ? 17.119 -4.148 -3.553 1.00 96.62 80 ASN A CA 1
ATOM 650 C C . ASN A 1 80 ? 16.200 -5.347 -3.820 1.00 96.62 80 ASN A C 1
ATOM 652 O O . ASN A 1 80 ? 16.655 -6.479 -3.980 1.00 96.62 80 ASN A O 1
ATOM 656 N N . GLY A 1 81 ? 14.901 -5.083 -3.844 1.00 96.50 81 GLY A N 1
ATOM 657 C CA . GLY A 1 81 ? 13.868 -6.081 -4.059 1.00 96.50 81 GLY A CA 1
ATOM 658 C C . GLY A 1 81 ? 12.499 -5.433 -4.249 1.00 96.50 81 GLY A C 1
ATOM 659 O O . GLY A 1 81 ? 12.407 -4.215 -4.403 1.00 96.50 81 GLY A O 1
ATOM 660 N N . PRO A 1 82 ? 11.419 -6.222 -4.296 1.00 97.94 82 PRO A N 1
ATOM 661 C CA . PRO A 1 82 ? 10.069 -5.692 -4.434 1.00 97.94 82 PRO A CA 1
ATOM 662 C C . PRO A 1 82 ? 9.655 -4.810 -3.249 1.00 97.94 82 PRO A C 1
ATOM 664 O O . PRO A 1 82 ? 10.139 -4.983 -2.131 1.00 97.94 82 PRO A O 1
ATOM 667 N N . ILE A 1 83 ? 8.694 -3.918 -3.486 1.00 98.38 83 ILE A N 1
ATOM 668 C CA . ILE A 1 83 ? 7.936 -3.256 -2.418 1.00 98.38 83 ILE A CA 1
ATOM 669 C C . ILE A 1 83 ? 6.619 -3.997 -2.252 1.00 98.38 83 ILE A C 1
ATOM 671 O O . ILE A 1 83 ? 5.861 -4.157 -3.206 1.00 98.38 83 ILE A O 1
ATOM 675 N N . TYR A 1 84 ? 6.346 -4.436 -1.035 1.00 98.62 84 TYR A N 1
ATOM 676 C CA . TYR A 1 84 ? 5.075 -5.018 -0.647 1.00 98.62 84 TYR A CA 1
ATOM 677 C C . TYR A 1 84 ? 4.173 -3.896 -0.136 1.00 98.62 84 TYR A C 1
ATOM 679 O O . TYR A 1 84 ? 4.541 -3.145 0.766 1.00 98.62 84 TYR A O 1
ATOM 687 N N . VAL A 1 85 ? 3.025 -3.730 -0.778 1.00 98.69 85 VAL A N 1
ATOM 688 C CA . VAL A 1 85 ? 2.118 -2.599 -0.597 1.00 98.69 85 VAL A CA 1
ATOM 689 C C . VAL A 1 85 ? 0.840 -3.127 0.035 1.00 98.69 85 VAL A C 1
ATOM 691 O O . VAL A 1 85 ? 0.161 -3.956 -0.569 1.00 98.69 85 VAL A O 1
ATOM 694 N N . LEU A 1 86 ? 0.532 -2.657 1.243 1.00 98.69 86 LEU A N 1
ATOM 695 C CA . LEU A 1 86 ? -0.791 -2.794 1.844 1.00 98.69 86 LEU A CA 1
ATOM 696 C C . LEU A 1 86 ? -1.538 -1.489 1.602 1.00 98.69 86 LEU A C 1
ATOM 698 O O . LEU A 1 86 ? -1.187 -0.470 2.194 1.00 98.69 86 LEU A O 1
ATOM 702 N N . ASP A 1 87 ? -2.537 -1.528 0.739 1.00 98.31 87 ASP A N 1
ATOM 703 C CA . ASP A 1 87 ? -3.411 -0.400 0.438 1.00 98.31 87 ASP A CA 1
ATOM 704 C C . ASP A 1 87 ? -4.804 -0.689 1.010 1.00 98.31 87 ASP A C 1
ATOM 706 O O . ASP A 1 87 ? -5.453 -1.660 0.627 1.00 98.31 87 ASP A O 1
ATOM 710 N N . ILE A 1 88 ? -5.207 0.099 2.007 1.00 98.19 88 ILE A N 1
ATOM 711 C CA . ILE A 1 88 ? -6.492 -0.012 2.694 1.00 98.19 88 ILE A CA 1
ATOM 712 C C . ILE A 1 88 ? -7.410 1.062 2.128 1.00 98.19 88 ILE A C 1
ATOM 714 O O . ILE A 1 88 ? -7.206 2.244 2.402 1.00 98.19 88 ILE A O 1
ATOM 718 N N . ASP A 1 89 ? -8.428 0.643 1.391 1.00 96.31 89 ASP A N 1
ATOM 719 C CA . ASP A 1 89 ? -9.330 1.519 0.656 1.00 96.31 89 ASP A CA 1
ATOM 720 C C . ASP A 1 89 ? -10.738 1.442 1.258 1.00 96.31 89 ASP A C 1
ATOM 722 O O . ASP A 1 89 ? -11.337 0.371 1.372 1.00 96.31 89 ASP A O 1
ATOM 726 N N . LEU A 1 90 ? -11.257 2.580 1.710 1.00 95.00 90 LEU A N 1
ATOM 727 C CA . LEU A 1 90 ? -12.529 2.673 2.423 1.00 95.00 90 LEU A CA 1
ATOM 728 C C . LEU A 1 90 ? -13.717 2.989 1.510 1.00 95.00 90 LEU A C 1
ATOM 730 O O . LEU A 1 90 ? -14.850 2.921 1.985 1.00 95.00 90 LEU A O 1
ATOM 734 N N . ASP A 1 91 ? -13.472 3.385 0.260 1.00 86.88 91 ASP A N 1
ATOM 735 C CA . ASP A 1 91 ? -14.481 4.058 -0.575 1.00 86.88 91 ASP A CA 1
ATOM 736 C C . ASP A 1 91 ? -14.414 3.680 -2.066 1.00 86.88 91 ASP A C 1
ATOM 738 O O . ASP A 1 91 ? -15.260 4.088 -2.860 1.00 86.88 91 ASP A O 1
ATOM 742 N N . TYR A 1 92 ? -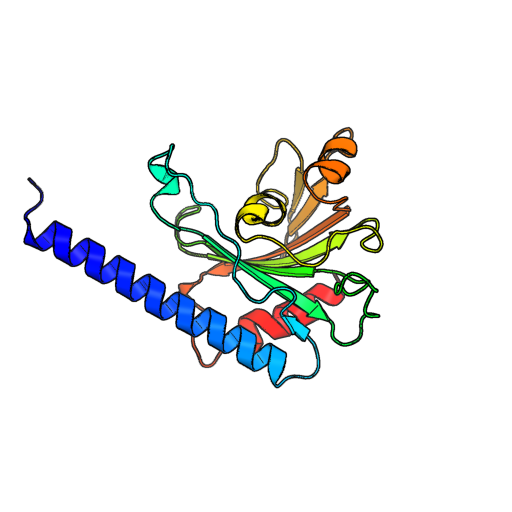13.422 2.896 -2.493 1.00 76.31 92 TYR A N 1
ATOM 743 C CA . TYR A 1 92 ? -13.321 2.464 -3.882 1.00 76.31 92 TYR A CA 1
ATOM 744 C C . TYR A 1 92 ? -14.203 1.244 -4.178 1.00 76.31 92 TYR A C 1
ATOM 746 O O . TYR A 1 92 ? -13.869 0.099 -3.864 1.00 76.31 92 TYR A O 1
ATOM 754 N N . GLY A 1 93 ? -15.316 1.489 -4.872 1.00 75.19 93 GLY A N 1
ATOM 755 C CA . GLY A 1 93 ? -16.274 0.464 -5.289 1.00 75.19 93 GLY A CA 1
ATOM 756 C C . GLY A 1 93 ? -17.434 0.316 -4.304 1.00 75.19 93 GLY A C 1
ATOM 757 O O . GLY A 1 93 ? -17.877 1.295 -3.713 1.00 75.19 93 GLY A O 1
ATOM 758 N N . ASP A 1 94 ? -17.955 -0.904 -4.164 1.00 83.00 94 ASP A N 1
ATOM 759 C CA . ASP A 1 94 ? -19.185 -1.153 -3.396 1.00 83.00 94 ASP A CA 1
ATOM 760 C C . ASP A 1 94 ? -18.934 -1.396 -1.897 1.00 83.00 94 ASP A C 1
ATOM 762 O O . ASP A 1 94 ? -19.844 -1.246 -1.078 1.00 83.00 94 ASP A O 1
ATOM 766 N N . THR A 1 95 ? -17.712 -1.791 -1.529 1.00 92.06 95 THR A N 1
ATOM 767 C CA . THR A 1 95 ? -17.329 -2.201 -0.172 1.00 92.06 95 THR A CA 1
ATOM 768 C C . THR A 1 95 ? -15.880 -1.810 0.147 1.00 92.06 95 THR A C 1
ATOM 770 O O . THR A 1 95 ? -15.049 -1.773 -0.765 1.00 92.06 95 THR A O 1
ATOM 773 N N . PRO A 1 96 ? -15.545 -1.534 1.426 1.00 95.56 96 PRO A N 1
ATOM 774 C CA . PRO A 1 96 ? -14.168 -1.300 1.851 1.00 95.56 96 PRO A CA 1
ATOM 775 C C . PRO A 1 96 ? -13.285 -2.526 1.616 1.00 95.56 96 PRO A C 1
ATOM 777 O O . PRO A 1 96 ? -13.628 -3.635 2.031 1.00 95.56 96 PRO A O 1
ATOM 780 N N . LYS A 1 97 ? -12.114 -2.324 1.016 1.00 96.81 97 LYS A N 1
ATOM 781 C CA . LYS A 1 97 ? -11.212 -3.391 0.577 1.00 96.81 97 LYS A CA 1
ATOM 782 C C . LYS A 1 97 ? -9.793 -3.171 1.059 1.00 96.81 97 LYS A C 1
ATOM 784 O O . LYS A 1 97 ? -9.372 -2.059 1.368 1.00 96.81 97 LYS A O 1
ATOM 789 N N . ILE A 1 98 ? -9.037 -4.258 1.078 1.00 97.56 98 ILE A N 1
ATOM 790 C CA . ILE A 1 98 ? -7.585 -4.203 1.128 1.00 97.56 98 ILE A CA 1
ATOM 791 C C . ILE A 1 98 ? -6.997 -4.754 -0.164 1.00 97.56 98 ILE A C 1
ATOM 793 O O . ILE A 1 98 ? -7.458 -5.754 -0.714 1.00 97.56 98 ILE A O 1
ATOM 797 N N . TYR A 1 99 ? -5.941 -4.101 -0.624 1.00 98.06 99 TYR A N 1
ATOM 798 C CA . TYR A 1 99 ? -5.124 -4.521 -1.746 1.00 98.06 99 TYR A CA 1
ATOM 799 C C . TYR A 1 99 ? -3.746 -4.875 -1.203 1.00 98.06 99 TYR A C 1
ATOM 801 O O . TYR A 1 99 ? -2.999 -4.026 -0.713 1.00 98.06 99 TYR A O 1
ATOM 809 N N . ILE A 1 100 ? -3.415 -6.156 -1.284 1.00 98.56 100 ILE A N 1
ATOM 810 C CA . ILE A 1 100 ? -2.142 -6.718 -0.853 1.00 98.56 100 ILE A CA 1
ATOM 811 C C . ILE A 1 100 ? -1.347 -6.963 -2.120 1.00 98.56 100 ILE A C 1
ATOM 813 O O . ILE A 1 100 ? -1.705 -7.813 -2.934 1.00 98.56 100 ILE A O 1
ATOM 817 N N . SER A 1 101 ? -0.286 -6.188 -2.319 1.00 98.69 101 SER A N 1
ATOM 818 C CA . SER A 1 101 ? 0.403 -6.176 -3.604 1.00 98.69 101 SER A CA 1
ATOM 819 C C . SER A 1 101 ? 1.912 -6.300 -3.490 1.00 98.69 101 SER A C 1
ATOM 821 O O . SER A 1 101 ? 2.514 -5.866 -2.515 1.00 98.69 101 SER A O 1
ATOM 823 N N . LYS A 1 102 ? 2.540 -6.837 -4.537 1.00 98.62 102 LYS A N 1
ATOM 824 C CA . LYS A 1 102 ? 3.991 -6.872 -4.739 1.00 98.62 102 LYS A CA 1
ATOM 825 C C . LYS A 1 102 ? 4.353 -6.032 -5.958 1.00 98.62 102 LYS A C 1
ATOM 827 O O . LYS A 1 102 ? 4.005 -6.391 -7.081 1.00 98.62 102 LYS A O 1
ATOM 832 N N . PHE A 1 103 ? 5.067 -4.935 -5.745 1.00 98.75 103 PHE A N 1
ATOM 833 C CA . PHE A 1 103 ? 5.486 -3.991 -6.775 1.00 98.75 103 PHE A CA 1
ATOM 834 C C . PHE A 1 103 ? 6.962 -4.211 -7.109 1.00 98.75 103 PHE A C 1
ATOM 836 O O . PHE A 1 103 ? 7.830 -4.183 -6.236 1.00 98.75 103 PHE A O 1
ATOM 843 N N . GLN A 1 104 ? 7.255 -4.431 -8.386 1.00 98.44 104 GLN A N 1
ATOM 844 C CA . GLN A 1 104 ? 8.598 -4.688 -8.896 1.00 98.44 104 GLN A CA 1
ATOM 845 C C . GLN A 1 104 ? 9.060 -3.515 -9.751 1.00 98.44 104 GLN A C 1
ATOM 847 O O . GLN A 1 104 ? 8.315 -3.034 -10.604 1.00 98.44 104 GLN A O 1
ATOM 852 N N . TYR A 1 105 ? 10.311 -3.096 -9.573 1.00 97.69 105 TYR A N 1
ATOM 853 C CA . TYR A 1 105 ? 10.856 -1.900 -10.213 1.00 97.69 105 TYR A CA 1
ATOM 854 C C . TYR A 1 105 ? 12.084 -2.207 -11.078 1.00 97.69 105 TYR A C 1
ATOM 856 O O . TYR A 1 105 ? 12.695 -3.281 -11.008 1.00 97.69 105 TYR A O 1
ATOM 864 N N . LYS A 1 106 ? 12.429 -1.269 -11.965 1.00 95.62 106 LYS A N 1
ATOM 865 C CA . LYS A 1 106 ? 13.597 -1.360 -12.847 1.00 95.62 106 LYS A CA 1
ATOM 866 C C . LYS A 1 106 ? 14.900 -1.326 -12.071 1.00 95.62 106 LYS A C 1
ATOM 868 O O . LYS A 1 106 ? 15.673 -2.274 -12.190 1.00 95.62 106 LYS A O 1
ATOM 873 N N . ASN A 1 107 ? 15.093 -0.263 -11.302 1.00 92.19 107 ASN A N 1
ATOM 874 C CA . ASN A 1 107 ? 16.226 -0.046 -10.416 1.00 92.19 107 ASN A CA 1
ATOM 875 C C . ASN A 1 107 ? 15.782 0.891 -9.278 1.00 92.19 107 ASN A C 1
ATOM 877 O O . ASN A 1 107 ? 15.038 1.838 -9.535 1.00 92.19 107 ASN A O 1
ATOM 881 N N . MET A 1 108 ? 16.246 0.626 -8.057 1.00 94.69 108 MET A N 1
ATOM 882 C CA . MET A 1 108 ? 16.014 1.452 -6.867 1.00 94.69 108 MET A CA 1
ATOM 883 C C . MET A 1 108 ? 17.271 2.177 -6.366 1.00 94.69 108 MET A C 1
ATOM 885 O O . MET A 1 108 ? 17.158 3.028 -5.494 1.00 94.69 108 MET A O 1
ATOM 889 N N . GLU A 1 109 ? 18.463 1.888 -6.900 1.00 92.75 109 GLU A N 1
ATOM 890 C CA . GLU A 1 109 ? 19.747 2.425 -6.409 1.00 92.75 109 GLU A CA 1
ATOM 891 C C . GLU A 1 109 ? 19.801 3.957 -6.406 1.00 92.75 109 GLU A C 1
ATOM 893 O O . GLU A 1 109 ? 20.354 4.556 -5.490 1.00 92.75 109 GLU A O 1
ATOM 898 N N . ASN A 1 110 ? 19.173 4.594 -7.396 1.00 90.56 110 ASN A N 1
ATOM 899 C CA . ASN A 1 110 ? 19.186 6.051 -7.557 1.00 90.56 110 ASN A CA 1
ATOM 900 C C . ASN A 1 110 ? 17.957 6.747 -6.956 1.00 90.56 110 ASN A C 1
ATOM 902 O O . ASN A 1 110 ? 17.712 7.921 -7.238 1.00 90.56 110 ASN A O 1
ATOM 906 N N . TRP A 1 111 ? 17.133 6.037 -6.183 1.00 94.31 111 TRP A N 1
ATOM 907 C CA . TRP A 1 111 ? 15.989 6.663 -5.528 1.00 94.31 111 TRP A CA 1
ATOM 908 C C . TRP A 1 111 ? 16.443 7.573 -4.393 1.00 94.31 111 TRP A C 1
ATOM 910 O O . TRP A 1 111 ? 17.458 7.327 -3.740 1.00 94.31 111 TRP A O 1
ATOM 920 N N . SER A 1 112 ? 15.659 8.616 -4.131 1.00 91.81 112 SER A N 1
ATOM 921 C CA . SER A 1 112 ? 15.816 9.406 -2.915 1.00 91.81 112 SER A CA 1
ATOM 922 C C . SER A 1 112 ? 15.519 8.554 -1.682 1.00 91.81 112 SER A C 1
ATOM 924 O O . SER A 1 112 ? 14.651 7.678 -1.722 1.00 91.81 112 SER A O 1
ATOM 926 N N . ASN A 1 113 ? 16.189 8.860 -0.573 1.00 90.50 113 ASN A N 1
ATOM 927 C CA . ASN A 1 113 ? 15.872 8.244 0.708 1.00 90.50 113 ASN A CA 1
ATOM 928 C C . ASN A 1 113 ? 14.435 8.584 1.135 1.00 90.50 113 ASN A C 1
ATOM 930 O O . ASN A 1 113 ? 14.023 9.749 1.121 1.00 90.50 113 ASN A O 1
ATOM 934 N N . GLY A 1 114 ? 13.696 7.546 1.521 1.00 87.44 114 GLY A N 1
ATOM 935 C CA . GLY A 1 114 ? 12.341 7.641 2.034 1.00 87.44 114 GLY A CA 1
ATOM 936 C C . GLY A 1 114 ? 11.283 7.915 0.964 1.00 87.44 114 GLY A C 1
ATOM 937 O O . GLY A 1 114 ? 11.535 7.958 -0.238 1.00 87.44 114 GLY A O 1
ATOM 938 N N . CYS A 1 115 ? 10.051 8.085 1.434 1.00 93.19 115 CYS A N 1
ATOM 939 C CA . CYS A 1 115 ? 8.861 8.316 0.624 1.00 93.19 115 CYS A CA 1
ATOM 940 C C . CYS A 1 115 ? 7.948 9.277 1.392 1.00 93.19 115 CYS A C 1
ATOM 942 O O . CYS A 1 115 ? 7.628 9.040 2.561 1.00 93.19 115 CYS A O 1
ATOM 944 N N . SER A 1 116 ? 7.559 10.389 0.766 1.00 93.81 116 SER A N 1
ATOM 945 C CA . SER A 1 116 ? 6.627 11.339 1.380 1.00 93.81 116 SER A CA 1
ATOM 946 C C . SER A 1 116 ? 5.220 10.743 1.378 1.00 93.81 116 SER A C 1
ATOM 948 O O . SER A 1 116 ? 4.850 10.135 0.376 1.00 93.81 116 SER A O 1
ATOM 950 N N . PRO A 1 117 ? 4.369 10.999 2.392 1.00 95.69 117 PRO A N 1
ATOM 951 C CA . PRO A 1 117 ? 2.966 10.590 2.353 1.00 95.69 117 PRO A CA 1
ATOM 952 C C . PRO A 1 117 ? 2.227 10.998 1.070 1.00 95.69 117 PRO A C 1
ATOM 954 O O . PRO A 1 117 ? 1.344 10.280 0.617 1.00 95.69 117 PRO A O 1
ATOM 957 N N . THR A 1 118 ? 2.627 12.116 0.454 1.00 93.81 118 THR A N 1
ATOM 958 C CA . THR A 1 118 ? 2.053 12.627 -0.801 1.00 93.81 118 THR A CA 1
ATOM 959 C C . THR A 1 118 ? 2.455 11.828 -2.042 1.00 93.81 118 THR A C 1
ATOM 961 O O . THR A 1 118 ? 1.870 12.024 -3.102 1.00 93.81 118 THR A O 1
ATOM 964 N N . ASN A 1 119 ? 3.423 10.912 -1.946 1.00 95.75 119 ASN A N 1
ATOM 965 C CA . ASN A 1 119 ? 3.761 9.975 -3.018 1.00 95.75 119 ASN A CA 1
ATOM 966 C C . ASN A 1 119 ? 2.760 8.814 -3.142 1.00 95.75 119 ASN A C 1
ATOM 968 O O . ASN A 1 119 ? 2.985 7.930 -3.959 1.00 95.75 119 ASN A O 1
ATOM 972 N N . HIS A 1 120 ? 1.656 8.843 -2.388 1.00 96.06 120 HIS A N 1
ATOM 973 C CA . HIS A 1 120 ? 0.521 7.920 -2.468 1.00 96.06 120 HIS A CA 1
ATOM 974 C C . HIS A 1 120 ? 0.184 7.454 -3.892 1.00 96.06 120 HIS A C 1
ATOM 976 O O . HIS A 1 120 ? 0.173 6.261 -4.186 1.00 96.06 120 HIS A O 1
ATOM 982 N N . TRP A 1 121 ? -0.003 8.411 -4.801 1.00 94.81 121 TRP A N 1
ATOM 983 C CA . TRP A 1 121 ? -0.402 8.169 -6.187 1.00 94.81 121 TRP A CA 1
ATOM 984 C C . TRP A 1 121 ? 0.555 7.233 -6.944 1.00 94.81 121 TRP A C 1
ATOM 986 O O . TRP A 1 121 ? 0.117 6.529 -7.851 1.00 94.81 121 TRP A O 1
ATOM 996 N N . ARG A 1 122 ? 1.837 7.165 -6.546 1.00 96.31 122 ARG A N 1
ATOM 997 C CA . ARG A 1 122 ? 2.838 6.271 -7.150 1.00 96.31 122 ARG A CA 1
ATOM 998 C C . ARG A 1 122 ? 2.564 4.790 -6.882 1.00 96.31 122 ARG A C 1
ATOM 1000 O O . ARG A 1 122 ? 3.078 3.946 -7.607 1.00 96.31 122 ARG A O 1
ATOM 1007 N N . PHE A 1 123 ? 1.792 4.490 -5.843 1.00 97.69 123 PHE A N 1
ATOM 1008 C CA . PHE A 1 123 ? 1.445 3.134 -5.418 1.00 97.69 123 PHE A CA 1
ATOM 1009 C C . PHE A 1 123 ? -0.042 2.831 -5.636 1.00 97.69 123 PHE A C 1
ATOM 1011 O O . PHE A 1 123 ? -0.394 1.688 -5.895 1.00 97.69 123 PHE A O 1
ATOM 1018 N N . TYR A 1 124 ? -0.895 3.857 -5.627 1.00 97.00 124 TYR A N 1
ATOM 1019 C CA . TYR A 1 124 ? -2.335 3.725 -5.841 1.00 97.00 124 TYR A CA 1
ATOM 1020 C C . TYR A 1 124 ? -2.726 3.461 -7.302 1.00 97.00 124 TYR A C 1
ATOM 1022 O O . TYR A 1 124 ? -3.481 2.533 -7.597 1.00 97.00 124 TYR A O 1
ATOM 1030 N N . TRP A 1 125 ? -2.210 4.275 -8.232 1.00 96.81 125 TRP A N 1
ATOM 1031 C CA . TRP A 1 125 ? -2.626 4.235 -9.638 1.00 96.81 125 TRP A CA 1
ATOM 1032 C C . TRP A 1 125 ? -2.118 3.046 -10.453 1.00 96.81 125 TRP A C 1
ATOM 1034 O O . TRP A 1 125 ? -2.851 2.645 -11.357 1.00 96.81 125 TRP A O 1
ATOM 1044 N N . PRO A 1 126 ? -0.948 2.434 -10.182 1.00 97.75 126 PRO A N 1
ATOM 1045 C CA . PRO A 1 126 ? -0.483 1.309 -10.992 1.00 97.75 126 PRO A CA 1
ATOM 1046 C C . PRO A 1 126 ? -1.432 0.110 -11.075 1.00 97.75 126 PRO A C 1
ATOM 1048 O O . PRO A 1 126 ? -1.342 -0.654 -12.030 1.00 97.75 126 PRO A O 1
ATOM 1051 N N . ILE A 1 127 ? -2.343 -0.041 -10.109 1.00 96.88 127 ILE A N 1
ATOM 1052 C CA . ILE A 1 127 ? -3.349 -1.115 -10.072 1.00 96.88 127 ILE A CA 1
ATOM 1053 C C . ILE A 1 127 ? -4.782 -0.619 -10.348 1.00 96.88 127 ILE A C 1
ATOM 1055 O O . ILE A 1 127 ? -5.746 -1.320 -10.063 1.00 96.88 127 ILE A O 1
ATOM 1059 N N . ARG A 1 128 ? -4.941 0.616 -10.848 1.00 94.69 128 ARG A N 1
ATOM 1060 C CA . ARG A 1 128 ? -6.254 1.264 -11.063 1.00 94.69 128 ARG A CA 1
ATOM 1061 C C . ARG A 1 128 ? -6.343 2.075 -12.357 1.00 94.69 128 ARG A C 1
ATOM 1063 O O . ARG A 1 128 ? -7.414 2.170 -12.951 1.00 94.69 128 ARG A O 1
ATOM 1070 N N . ASN A 1 129 ? -5.244 2.680 -12.808 1.00 94.75 129 ASN A N 1
ATOM 1071 C CA . ASN A 1 129 ? -5.228 3.537 -13.990 1.00 94.75 129 ASN A CA 1
ATOM 1072 C C . ASN A 1 129 ? -5.111 2.707 -15.275 1.00 94.75 129 ASN A C 1
ATOM 1074 O O . ASN A 1 129 ? -4.013 2.414 -15.754 1.00 94.75 129 ASN A O 1
ATOM 1078 N N . MET A 1 130 ? -6.262 2.390 -15.864 1.00 94.19 130 MET A N 1
ATOM 1079 C CA . MET A 1 130 ? -6.347 1.631 -17.110 1.00 94.19 130 MET A CA 1
ATOM 1080 C C . MET A 1 130 ? -5.824 2.392 -18.338 1.00 94.19 130 MET A C 1
ATOM 1082 O O . MET A 1 130 ? -5.655 1.775 -19.386 1.00 94.19 130 MET A O 1
ATOM 1086 N N . ASP A 1 131 ? -5.540 3.693 -18.267 1.00 96.12 131 ASP A N 1
ATOM 1087 C CA . ASP A 1 131 ? -4.941 4.429 -19.392 1.00 96.12 131 ASP A CA 1
ATOM 1088 C C . ASP A 1 131 ? -3.421 4.242 -19.471 1.00 96.12 131 ASP A C 1
ATOM 1090 O O . ASP A 1 131 ? -2.818 4.388 -20.540 1.00 96.12 131 ASP A O 1
ATOM 1094 N N . GLU A 1 132 ? -2.786 3.918 -18.345 1.00 96.81 132 GLU A N 1
ATOM 1095 C CA . GLU A 1 132 ? -1.331 3.793 -18.211 1.00 96.81 132 GLU A CA 1
ATOM 1096 C C . GLU A 1 132 ? -0.886 2.347 -17.993 1.00 96.81 132 GLU A C 1
ATOM 1098 O O . GLU A 1 132 ? 0.189 1.960 -18.456 1.00 96.81 132 GLU A O 1
ATOM 1103 N N . PHE A 1 133 ? -1.732 1.546 -17.349 1.00 97.94 133 PHE A N 1
ATOM 1104 C CA . PHE A 1 133 ? -1.469 0.158 -17.002 1.00 97.94 133 PHE A CA 1
ATOM 1105 C C . PHE A 1 133 ? -2.525 -0.766 -17.601 1.00 97.94 133 PHE A C 1
ATOM 1107 O O . PHE A 1 133 ? -3.661 -0.375 -17.867 1.00 97.94 133 PHE A O 1
ATOM 1114 N N . GLU A 1 134 ? -2.134 -2.010 -17.841 1.00 97.44 134 GLU A N 1
ATOM 1115 C CA . GLU A 1 134 ? -3.037 -3.096 -18.198 1.00 97.44 134 GLU A CA 1
ATOM 1116 C C . GLU A 1 134 ? -3.042 -4.142 -17.087 1.00 97.44 134 GLU A C 1
ATOM 1118 O O . GLU A 1 134 ? -1.982 -4.572 -16.633 1.00 97.44 134 GLU A O 1
ATOM 1123 N N . GLY A 1 135 ? -4.245 -4.505 -16.641 1.00 96.19 135 GLY A N 1
ATOM 1124 C CA . GLY A 1 135 ? -4.485 -5.548 -15.653 1.00 96.19 135 GLY A CA 1
ATOM 1125 C C . GLY A 1 135 ? -4.879 -6.853 -16.340 1.00 96.19 135 GLY A C 1
ATOM 1126 O O . GLY A 1 135 ? -5.835 -6.890 -17.115 1.00 96.19 135 GLY A O 1
ATOM 1127 N N . VAL A 1 136 ? -4.158 -7.931 -16.049 1.00 96.75 136 VAL A N 1
ATOM 1128 C CA . VAL A 1 136 ? -4.492 -9.298 -16.453 1.00 96.75 136 VAL A CA 1
ATOM 1129 C C . VAL A 1 136 ? -4.953 -10.052 -15.217 1.00 96.75 136 VAL A C 1
ATOM 1131 O O . VAL A 1 136 ? -4.168 -10.307 -14.300 1.00 96.75 136 VAL A O 1
ATOM 1134 N N . LYS A 1 137 ? -6.235 -10.407 -15.195 1.00 95.19 137 LYS A N 1
ATOM 1135 C CA . LYS A 1 137 ? -6.840 -11.159 -14.100 1.00 95.19 137 LYS A CA 1
ATOM 1136 C C . LYS A 1 137 ? -6.506 -12.646 -14.211 1.00 95.19 137 LYS A C 1
ATOM 1138 O O . LYS A 1 137 ? -6.617 -13.233 -15.286 1.00 95.19 137 LYS A O 1
ATOM 1143 N N . THR A 1 138 ? -6.111 -13.236 -13.092 1.00 93.88 138 THR A N 1
ATOM 1144 C CA . THR A 1 138 ? -6.035 -14.688 -12.879 1.00 93.88 138 THR A CA 1
ATOM 1145 C C . THR A 1 138 ? -7.161 -15.112 -11.933 1.00 93.88 138 THR A C 1
ATOM 1147 O O . THR A 1 138 ? -7.959 -14.271 -11.514 1.00 93.88 138 THR A O 1
ATOM 1150 N N . ASP A 1 139 ? -7.235 -16.395 -11.583 1.00 90.50 139 ASP A N 1
ATOM 1151 C CA . ASP A 1 139 ? -8.258 -16.883 -10.650 1.00 90.50 139 ASP A CA 1
ATOM 1152 C C . ASP A 1 139 ? -8.108 -16.264 -9.248 1.00 90.50 139 ASP A C 1
ATOM 1154 O O . ASP A 1 139 ? -9.108 -15.906 -8.629 1.00 90.50 139 ASP A O 1
ATOM 1158 N N . ASP A 1 140 ? -6.867 -16.060 -8.787 1.00 94.50 140 ASP A N 1
ATOM 1159 C CA . ASP A 1 140 ? -6.577 -15.641 -7.408 1.00 94.50 140 ASP A CA 1
ATOM 1160 C C . ASP A 1 140 ? -6.048 -14.202 -7.285 1.00 94.50 140 ASP A C 1
ATOM 1162 O O . ASP A 1 140 ? -6.115 -13.610 -6.214 1.00 94.50 140 ASP A O 1
ATOM 1166 N N . TYR A 1 141 ? -5.448 -13.639 -8.335 1.00 97.00 141 TYR A N 1
ATOM 1167 C CA . TYR A 1 141 ? -4.776 -12.333 -8.287 1.00 97.00 141 TYR A CA 1
ATOM 1168 C C . TYR A 1 141 ? -4.775 -11.627 -9.644 1.00 97.00 141 TYR A C 1
ATOM 1170 O O . TYR A 1 141 ? -5.063 -12.218 -10.684 1.00 97.00 141 TYR A O 1
ATOM 1178 N N . GLU A 1 142 ? -4.381 -10.362 -9.660 1.00 97.88 142 GLU A N 1
ATOM 1179 C CA . GLU A 1 142 ? -4.242 -9.564 -10.873 1.00 97.88 142 GLU A CA 1
ATOM 1180 C C . GLU A 1 142 ? -2.788 -9.166 -11.111 1.00 97.88 142 GLU A C 1
ATOM 1182 O O . GLU A 1 142 ? -2.020 -8.895 -10.184 1.00 97.88 142 GLU A O 1
ATOM 1187 N N . ILE A 1 143 ? -2.396 -9.141 -12.380 1.00 98.25 143 ILE A N 1
ATOM 1188 C CA . ILE A 1 143 ? -1.079 -8.702 -12.827 1.00 98.25 143 ILE A CA 1
ATOM 1189 C C . ILE A 1 143 ? -1.232 -7.380 -13.553 1.00 98.25 143 ILE A C 1
ATOM 1191 O O . ILE A 1 143 ? -1.891 -7.327 -14.582 1.00 98.25 143 ILE A O 1
ATOM 1195 N N . TRP A 1 144 ? -0.555 -6.352 -13.069 1.00 98.44 144 TRP A N 1
ATOM 1196 C CA . TRP A 1 144 ? -0.584 -5.021 -13.649 1.00 98.44 144 TRP A CA 1
ATOM 1197 C C . TRP A 1 144 ? 0.775 -4.666 -14.239 1.00 98.44 144 TRP A C 1
ATOM 1199 O O . TRP A 1 144 ? 1.791 -4.722 -13.543 1.00 98.44 144 TRP A O 1
ATOM 1209 N N . THR A 1 145 ? 0.815 -4.292 -15.514 1.00 98.19 145 THR A N 1
ATOM 1210 C CA . THR A 1 145 ? 2.037 -3.852 -16.207 1.00 98.19 145 THR A CA 1
ATOM 1211 C C . THR A 1 145 ? 1.803 -2.529 -16.926 1.00 98.19 145 THR A C 1
ATOM 1213 O O . THR A 1 145 ? 0.682 -2.277 -17.368 1.00 98.19 145 THR A O 1
ATOM 1216 N N . PRO A 1 146 ? 2.821 -1.658 -17.065 1.00 98.06 146 PRO A N 1
ATOM 1217 C CA . PRO A 1 146 ? 2.700 -0.488 -17.925 1.00 98.06 146 PRO A CA 1
ATOM 1218 C C . PRO A 1 146 ? 2.310 -0.913 -19.340 1.00 98.06 146 PRO A C 1
ATOM 1220 O O . PRO A 1 146 ? 2.922 -1.824 -19.902 1.00 98.06 146 PRO A O 1
ATOM 1223 N N . LYS A 1 147 ? 1.320 -0.241 -19.927 1.00 97.75 147 LYS A N 1
ATOM 1224 C CA . LYS A 1 147 ? 0.935 -0.480 -21.320 1.00 97.75 147 LYS A CA 1
ATOM 1225 C C . LYS A 1 147 ? 2.093 -0.161 -22.258 1.00 97.75 147 LYS A C 1
ATOM 1227 O O . LYS A 1 147 ? 2.905 0.731 -21.998 1.00 97.75 147 LYS A O 1
ATOM 1232 N N . LYS A 1 148 ? 2.109 -0.822 -23.416 1.00 96.31 148 LYS A N 1
ATOM 1233 C CA . LYS A 1 148 ? 3.035 -0.492 -24.506 1.00 96.31 148 LYS A CA 1
ATOM 1234 C C . LYS A 1 148 ? 2.975 1.008 -24.831 1.00 96.31 148 LYS A C 1
ATOM 1236 O O . LYS A 1 148 ? 1.902 1.538 -25.117 1.00 96.31 148 LYS A O 1
ATOM 1241 N N . GLY A 1 149 ? 4.126 1.678 -24.819 1.00 96.31 149 GLY A N 1
ATOM 1242 C CA . GLY A 1 149 ? 4.228 3.124 -25.051 1.00 96.31 149 GLY A CA 1
ATOM 1243 C C . GLY A 1 149 ? 4.046 3.992 -23.798 1.00 96.31 149 GLY A C 1
ATOM 1244 O O . GLY A 1 149 ? 4.083 5.218 -23.902 1.00 96.31 149 GLY A O 1
ATOM 1245 N N . LYS A 1 150 ? 3.847 3.394 -22.616 1.00 97.19 150 LYS A N 1
ATOM 1246 C CA . LYS A 1 150 ? 3.751 4.091 -21.320 1.00 97.19 150 LYS A CA 1
ATOM 1247 C C . LYS A 1 150 ? 5.005 3.919 -20.461 1.00 97.19 150 LYS A C 1
ATOM 1249 O O . LYS A 1 150 ? 5.005 4.286 -19.290 1.00 97.19 150 LYS A O 1
ATOM 1254 N N . GLU A 1 151 ? 6.108 3.437 -21.032 1.00 94.50 151 GLU A N 1
ATOM 1255 C CA . GLU A 1 151 ? 7.362 3.177 -20.317 1.00 94.50 151 GLU A CA 1
ATOM 1256 C C . GLU A 1 151 ? 7.943 4.457 -19.701 1.00 94.50 151 GLU A C 1
ATOM 1258 O O . GLU A 1 151 ? 8.397 4.438 -18.561 1.00 94.50 151 GLU A O 1
ATOM 1263 N N . SER A 1 152 ? 7.868 5.589 -20.411 1.00 95.31 152 SER A N 1
ATOM 1264 C CA . SER A 1 152 ? 8.336 6.885 -19.894 1.00 95.31 152 SER A CA 1
ATOM 1265 C C . SER A 1 152 ? 7.503 7.380 -18.707 1.00 95.31 152 SER A C 1
ATOM 1267 O O . SER A 1 152 ? 8.049 7.959 -17.764 1.00 95.31 152 SER A O 1
ATOM 1269 N N . VAL A 1 153 ? 6.194 7.114 -18.719 1.00 95.50 153 VAL A N 1
ATOM 1270 C CA . VAL A 1 153 ? 5.302 7.418 -17.595 1.00 95.50 153 VAL A CA 1
ATOM 1271 C C . VAL A 1 153 ? 5.631 6.507 -16.414 1.00 95.50 153 VAL A C 1
ATOM 1273 O O . VAL A 1 153 ? 5.808 6.995 -15.302 1.00 95.50 153 VAL A O 1
ATOM 1276 N N . ALA A 1 154 ? 5.809 5.204 -16.649 1.00 95.81 154 ALA A N 1
ATOM 1277 C CA . ALA A 1 154 ? 6.251 4.270 -15.616 1.00 95.81 154 ALA A CA 1
ATOM 1278 C C . ALA A 1 154 ? 7.565 4.729 -14.962 1.00 95.81 154 ALA A C 1
ATOM 1280 O O . ALA A 1 154 ? 7.673 4.734 -13.738 1.00 95.81 154 ALA A O 1
ATOM 1281 N N . ASP A 1 155 ? 8.530 5.193 -15.759 1.00 94.56 155 ASP A N 1
ATOM 1282 C CA . ASP A 1 155 ? 9.836 5.655 -15.281 1.00 94.56 155 ASP A CA 1
ATOM 1283 C C . ASP A 1 155 ? 9.758 6.952 -14.465 1.00 94.56 155 ASP A C 1
ATOM 1285 O O . ASP A 1 155 ? 10.291 7.020 -13.356 1.00 94.56 155 ASP A O 1
ATOM 1289 N N . SER A 1 156 ? 9.066 7.971 -14.973 1.00 92.62 156 SER A N 1
ATOM 1290 C CA . SER A 1 156 ? 9.025 9.303 -14.349 1.00 92.62 156 SER A CA 1
ATOM 1291 C C . SER A 1 156 ? 7.991 9.414 -13.218 1.00 92.62 156 SER A C 1
ATOM 1293 O O . SER A 1 156 ? 8.287 9.882 -12.109 1.00 92.62 156 SER A O 1
ATOM 1295 N N . SER A 1 157 ? 6.778 8.934 -13.474 1.00 94.06 157 SER A N 1
ATOM 1296 C CA . SER A 1 157 ? 5.630 9.026 -12.572 1.00 94.06 157 SER A CA 1
ATOM 1297 C C . SER A 1 157 ? 5.609 7.878 -11.561 1.00 94.06 157 SER A C 1
ATOM 1299 O O . SER A 1 157 ? 5.248 8.077 -10.408 1.00 94.06 157 SER A O 1
ATOM 1301 N N . TYR A 1 158 ? 6.112 6.695 -11.901 1.00 95.75 158 TYR A N 1
ATOM 1302 C CA . TYR A 1 158 ? 6.002 5.517 -11.028 1.00 95.75 158 TYR A CA 1
ATOM 1303 C C . TYR A 1 158 ? 7.354 4.882 -10.704 1.00 95.75 158 TYR A C 1
ATOM 1305 O O . TYR A 1 158 ? 7.435 3.680 -10.476 1.00 95.75 158 TYR A O 1
ATOM 1313 N N . TRP A 1 159 ? 8.421 5.689 -10.687 1.00 95.19 159 TRP A N 1
ATOM 1314 C CA . TRP A 1 159 ? 9.775 5.280 -10.285 1.00 95.19 159 TRP A CA 1
ATOM 1315 C C . TRP A 1 159 ? 10.318 4.046 -11.021 1.00 95.19 159 TRP A C 1
ATOM 1317 O O . TRP A 1 159 ? 11.104 3.262 -10.491 1.00 95.19 159 TRP A O 1
ATOM 1327 N N . GLY A 1 160 ? 9.902 3.865 -12.270 1.00 96.38 160 GLY A N 1
ATOM 1328 C CA . GLY A 1 160 ? 10.309 2.739 -13.097 1.00 96.38 160 GLY A CA 1
ATOM 1329 C C . GLY A 1 160 ? 9.659 1.432 -12.683 1.00 96.38 160 GLY A C 1
ATOM 1330 O O . GLY A 1 160 ? 10.315 0.390 -12.728 1.00 96.38 160 GLY A O 1
ATOM 1331 N N . ILE A 1 161 ? 8.392 1.461 -12.263 1.00 97.81 161 ILE A N 1
ATOM 1332 C CA . ILE A 1 161 ? 7.631 0.236 -12.023 1.00 97.81 161 ILE A CA 1
ATOM 1333 C C . ILE A 1 161 ? 7.634 -0.642 -13.287 1.00 97.81 161 ILE A C 1
ATOM 1335 O O . ILE A 1 161 ? 7.388 -0.184 -14.403 1.00 97.81 161 ILE A O 1
ATOM 1339 N N . LYS A 1 162 ? 7.960 -1.922 -13.111 1.00 97.62 162 LYS A N 1
ATOM 1340 C CA . LYS A 1 162 ? 7.908 -2.955 -14.154 1.00 97.62 162 LYS A CA 1
ATOM 1341 C C . LYS A 1 162 ? 6.562 -3.667 -14.149 1.00 97.62 162 LYS A C 1
ATOM 1343 O O . LYS A 1 162 ? 6.000 -3.926 -15.206 1.00 97.62 162 LYS A O 1
ATOM 1348 N N . ARG A 1 163 ? 6.101 -4.039 -12.956 1.00 97.62 163 ARG A N 1
ATOM 1349 C CA . ARG A 1 163 ? 4.913 -4.865 -12.737 1.00 97.62 163 ARG A CA 1
ATOM 1350 C C . ARG A 1 163 ? 4.443 -4.720 -11.294 1.00 97.62 163 ARG A C 1
ATOM 1352 O O . ARG A 1 163 ? 5.276 -4.608 -10.395 1.00 97.62 163 ARG A O 1
ATOM 1359 N N . ALA A 1 164 ? 3.139 -4.799 -11.079 1.00 98.56 164 ALA A N 1
ATOM 1360 C CA . ALA A 1 164 ? 2.539 -5.088 -9.787 1.00 98.56 164 ALA A CA 1
ATOM 1361 C C . ALA A 1 164 ? 1.756 -6.407 -9.859 1.00 98.56 164 ALA A C 1
ATOM 1363 O O . ALA A 1 164 ? 1.161 -6.738 -10.882 1.00 98.56 164 ALA A O 1
ATOM 1364 N N . VAL A 1 165 ? 1.784 -7.175 -8.776 1.00 98.56 165 VAL A N 1
ATOM 1365 C CA . VAL A 1 165 ? 0.926 -8.348 -8.576 1.00 98.56 165 VAL A CA 1
ATOM 1366 C C . VAL A 1 165 ? 0.038 -8.048 -7.387 1.00 98.56 165 VAL A C 1
ATOM 1368 O O . VAL A 1 165 ? 0.572 -7.720 -6.331 1.00 98.56 165 VAL A O 1
ATOM 1371 N N . CYS A 1 166 ? -1.275 -8.114 -7.558 1.00 98.38 166 CYS A N 1
ATOM 1372 C CA . CYS A 1 166 ? -2.241 -7.627 -6.584 1.00 98.38 166 CYS A CA 1
ATOM 1373 C C . CYS A 1 166 ? -3.252 -8.714 -6.227 1.00 98.38 166 CYS A C 1
ATOM 1375 O O . CYS A 1 166 ? -3.873 -9.301 -7.108 1.00 98.38 166 CYS A O 1
ATOM 1377 N N . TYR A 1 167 ? -3.412 -8.964 -4.934 1.00 97.94 167 TYR A N 1
ATOM 1378 C CA . TYR A 1 167 ? -4.507 -9.738 -4.366 1.00 97.94 167 TYR A CA 1
ATOM 1379 C C . TYR A 1 167 ? -5.437 -8.785 -3.609 1.00 97.94 167 TYR A C 1
ATOM 1381 O O . TYR A 1 167 ? -4.963 -7.878 -2.920 1.00 97.94 167 TYR A O 1
ATOM 1389 N N . THR A 1 168 ? -6.746 -8.999 -3.716 1.00 95.69 168 THR A N 1
ATOM 1390 C CA . THR A 1 168 ? -7.764 -8.129 -3.115 1.00 95.69 168 THR A CA 1
ATOM 1391 C C . THR A 1 168 ? -8.692 -8.932 -2.221 1.00 95.69 168 THR A C 1
ATOM 1393 O O . THR A 1 168 ? -9.104 -10.032 -2.581 1.00 95.69 168 THR A O 1
ATOM 1396 N N . GLU A 1 169 ? -9.051 -8.356 -1.078 1.00 94.75 169 GLU A N 1
ATOM 1397 C CA . GLU A 1 169 ? -9.990 -8.944 -0.125 1.00 94.75 169 GLU A CA 1
ATOM 1398 C C . GLU A 1 169 ? -10.829 -7.855 0.551 1.00 94.75 169 GLU A C 1
ATOM 1400 O O . GLU A 1 169 ? -10.448 -6.681 0.569 1.00 94.75 169 GLU A O 1
ATOM 1405 N N . GLU A 1 170 ? -11.984 -8.234 1.093 1.00 96.00 170 GLU A N 1
ATOM 1406 C CA . GLU A 1 170 ? -12.841 -7.324 1.847 1.00 96.00 170 GLU A CA 1
ATOM 1407 C C . GLU A 1 170 ? -12.158 -6.924 3.159 1.00 96.00 170 GLU A C 1
ATOM 1409 O O . GLU A 1 170 ? -11.689 -7.765 3.927 1.00 96.00 170 GLU A O 1
ATOM 1414 N N . LEU A 1 171 ? -12.128 -5.624 3.463 1.00 96.62 171 LEU A N 1
ATOM 1415 C CA . LEU A 1 171 ? -11.530 -5.131 4.707 1.00 96.62 171 LEU A CA 1
ATOM 1416 C C . LEU A 1 171 ? -12.266 -5.680 5.939 1.00 96.62 171 LEU A C 1
ATOM 1418 O O . LEU A 1 171 ? -11.667 -5.845 7.000 1.00 96.62 171 LEU A O 1
ATOM 1422 N N . THR A 1 172 ? -13.560 -5.980 5.807 1.00 94.25 172 THR A N 1
ATOM 1423 C CA . THR A 1 172 ? -14.384 -6.544 6.886 1.00 94.25 172 THR A CA 1
ATOM 1424 C C . THR A 1 172 ? -13.962 -7.945 7.314 1.00 94.25 172 THR A C 1
ATOM 1426 O O . THR A 1 172 ? -14.301 -8.353 8.424 1.00 94.25 172 THR A O 1
ATOM 1429 N N . ASP A 1 173 ? -13.203 -8.657 6.480 1.00 95.44 173 ASP A N 1
ATOM 1430 C CA . ASP A 1 173 ? -12.706 -10.000 6.786 1.00 95.44 173 ASP A CA 1
ATOM 1431 C C . ASP A 1 173 ? -11.391 -9.967 7.584 1.00 95.44 173 ASP A C 1
ATOM 1433 O O . ASP A 1 173 ? -10.877 -11.011 7.999 1.00 95.44 173 ASP A O 1
ATOM 1437 N N . ILE A 1 174 ? -10.856 -8.770 7.851 1.00 94.94 174 ILE A N 1
ATOM 1438 C CA . ILE A 1 174 ? -9.615 -8.546 8.592 1.00 94.94 174 ILE A CA 1
ATOM 1439 C C . ILE A 1 174 ? -9.919 -8.135 10.032 1.00 94.94 174 ILE A C 1
ATOM 1441 O O . ILE A 1 174 ? -10.674 -7.200 10.302 1.00 94.94 174 ILE A O 1
ATOM 1445 N N . ASN A 1 175 ? -9.277 -8.801 10.984 1.00 93.81 175 ASN A N 1
ATOM 1446 C CA . ASN A 1 175 ? -9.342 -8.475 12.401 1.00 93.81 175 ASN A CA 1
ATOM 1447 C C . ASN A 1 175 ? -7.981 -8.713 13.071 1.00 93.81 175 ASN A C 1
ATOM 1449 O O . ASN A 1 175 ? -7.043 -9.200 12.450 1.00 93.81 175 ASN A O 1
ATOM 1453 N N . ALA A 1 176 ? -7.864 -8.353 14.349 1.00 90.94 176 ALA A N 1
ATOM 1454 C CA . ALA A 1 176 ? -6.594 -8.411 15.073 1.00 90.94 176 ALA A CA 1
ATOM 1455 C C . ALA A 1 176 ? -5.957 -9.813 15.111 1.00 90.94 176 ALA A C 1
ATOM 1457 O O . ALA A 1 176 ? -4.734 -9.908 15.179 1.00 90.94 176 ALA A O 1
ATOM 1458 N N . ASP A 1 177 ? -6.762 -10.873 15.029 1.00 94.81 177 ASP A N 1
ATOM 1459 C CA . ASP A 1 177 ? -6.299 -12.251 15.180 1.00 94.81 177 ASP A CA 1
ATOM 1460 C C . ASP A 1 177 ? -5.792 -12.848 13.858 1.00 94.81 177 ASP A C 1
ATOM 1462 O O . ASP A 1 177 ? -5.051 -13.828 13.876 1.00 94.81 177 ASP A O 1
ATOM 1466 N N . ASN A 1 178 ? -6.157 -12.259 12.710 1.00 96.81 178 ASN A N 1
ATOM 1467 C CA . ASN A 1 178 ? -5.852 -12.818 11.389 1.00 96.81 178 ASN A CA 1
ATOM 1468 C C . ASN A 1 178 ? -4.953 -11.941 10.500 1.00 96.81 178 ASN A C 1
ATOM 1470 O O . ASN A 1 178 ? -4.715 -12.307 9.352 1.00 96.81 178 ASN A O 1
ATOM 1474 N N . ILE A 1 179 ? -4.403 -10.826 11.005 1.00 96.75 179 ILE A N 1
ATOM 1475 C CA . ILE A 1 179 ? -3.502 -9.947 10.226 1.00 96.75 179 ILE A CA 1
ATOM 1476 C C . ILE A 1 179 ? -2.304 -10.721 9.658 1.00 96.75 179 ILE A C 1
ATOM 1478 O O . ILE A 1 179 ? -1.938 -10.510 8.503 1.00 96.75 179 ILE A O 1
ATOM 1482 N N . GLN A 1 180 ? -1.696 -11.615 10.444 1.00 96.88 180 GLN A N 1
ATOM 1483 C CA . GLN A 1 180 ? -0.562 -12.423 9.984 1.00 96.88 180 GLN A CA 1
ATOM 1484 C C . GLN A 1 180 ? -0.940 -13.240 8.740 1.00 96.88 180 GLN A C 1
ATOM 1486 O O . GLN A 1 180 ? -0.316 -13.087 7.694 1.00 96.88 180 GLN A O 1
ATOM 1491 N N . GLU A 1 181 ? -2.002 -14.037 8.839 1.00 96.38 181 GLU A N 1
ATOM 1492 C CA . GLU A 1 181 ? -2.483 -14.904 7.759 1.00 96.38 181 GLU A CA 1
ATOM 1493 C C . GLU A 1 181 ? -2.949 -14.091 6.544 1.00 96.38 181 GLU A C 1
ATOM 1495 O O . GLU A 1 181 ? -2.534 -14.322 5.406 1.00 96.38 181 GLU A O 1
ATOM 1500 N N . LYS A 1 182 ? -3.822 -13.108 6.774 1.00 97.19 182 LYS A N 1
ATOM 1501 C CA . LYS A 1 182 ? -4.499 -12.396 5.692 1.00 97.19 182 LYS A CA 1
ATOM 1502 C C . LYS A 1 182 ? -3.576 -11.442 4.948 1.00 97.19 182 LYS A C 1
ATOM 1504 O O . LYS A 1 182 ? -3.781 -11.251 3.757 1.00 97.19 182 LYS A O 1
ATOM 1509 N N . ILE A 1 183 ? -2.565 -10.867 5.608 1.00 97.56 183 ILE A N 1
ATOM 1510 C CA . ILE A 1 183 ? -1.681 -9.854 5.008 1.00 97.56 183 ILE A CA 1
ATOM 1511 C C . ILE A 1 183 ? -0.265 -10.388 4.797 1.00 97.56 183 ILE A C 1
ATOM 1513 O O . ILE A 1 183 ? 0.232 -10.368 3.672 1.00 97.56 183 ILE A O 1
ATOM 1517 N N . PHE A 1 184 ? 0.404 -10.864 5.846 1.00 97.69 184 PHE A N 1
ATOM 1518 C CA . PHE A 1 184 ? 1.831 -11.197 5.764 1.00 97.69 184 PHE A CA 1
ATOM 1519 C C . PHE A 1 184 ? 2.087 -12.532 5.067 1.00 97.69 184 PHE A C 1
ATOM 1521 O O . PHE A 1 184 ? 2.943 -12.596 4.183 1.00 97.69 184 PHE A O 1
ATOM 1528 N N . ASP A 1 185 ? 1.302 -13.565 5.364 1.00 96.94 185 ASP A N 1
ATOM 1529 C CA . ASP A 1 185 ? 1.396 -14.837 4.642 1.00 96.94 185 ASP A CA 1
ATOM 1530 C C . ASP A 1 185 ? 0.957 -14.656 3.180 1.00 96.94 185 ASP A C 1
ATOM 1532 O O . ASP A 1 185 ? 1.495 -15.290 2.269 1.00 96.94 185 ASP A O 1
ATOM 1536 N N . ARG A 1 186 ? 0.049 -13.705 2.919 1.00 97.31 186 ARG A N 1
ATOM 1537 C CA . ARG A 1 186 ? -0.321 -13.311 1.557 1.00 97.31 186 ARG A CA 1
ATOM 1538 C C . ARG A 1 186 ? 0.814 -12.589 0.827 1.00 97.31 186 ARG A C 1
ATOM 1540 O O . ARG A 1 186 ? 1.043 -12.882 -0.346 1.00 97.31 186 ARG A O 1
ATOM 1547 N N . PHE A 1 187 ? 1.567 -11.707 1.489 1.00 97.94 187 PHE A N 1
ATOM 1548 C CA . PHE A 1 187 ? 2.796 -11.144 0.917 1.00 97.94 187 PHE A CA 1
ATOM 1549 C C . PHE A 1 187 ? 3.828 -12.231 0.597 1.00 97.94 187 PHE A C 1
ATOM 1551 O O . PHE A 1 187 ? 4.440 -12.182 -0.474 1.00 97.94 187 PHE A O 1
ATOM 1558 N N . LEU A 1 188 ? 3.989 -13.228 1.473 1.00 97.00 188 LEU A N 1
ATOM 1559 C CA . LEU A 1 188 ? 4.883 -14.363 1.231 1.00 97.00 188 LEU A CA 1
ATOM 1560 C C . LEU A 1 188 ? 4.430 -15.172 0.016 1.00 97.00 188 LEU A C 1
ATOM 1562 O O . LEU A 1 188 ? 5.230 -15.430 -0.876 1.00 97.00 188 LEU A O 1
ATOM 1566 N N . TRP A 1 189 ? 3.140 -15.492 -0.084 1.00 97.00 189 TRP A N 1
ATOM 1567 C CA . TRP A 1 189 ? 2.578 -16.178 -1.248 1.00 97.00 189 TRP A CA 1
ATOM 1568 C C . TRP A 1 189 ? 2.764 -15.386 -2.550 1.00 97.00 189 TRP A C 1
ATOM 1570 O O . TRP A 1 189 ? 3.057 -15.971 -3.595 1.00 97.00 189 TRP A O 1
ATOM 1580 N N . LEU A 1 190 ? 2.648 -14.053 -2.500 1.00 96.62 190 LEU A N 1
ATOM 1581 C CA . LEU A 1 190 ? 2.894 -13.184 -3.653 1.00 96.62 190 LEU A CA 1
ATOM 1582 C C . LEU A 1 190 ? 4.362 -13.165 -4.086 1.00 96.62 190 LEU A C 1
ATOM 1584 O O . LEU A 1 190 ? 4.627 -12.834 -5.243 1.00 96.62 190 LEU A O 1
ATOM 1588 N N . LYS A 1 191 ? 5.323 -13.503 -3.215 1.00 93.31 191 LYS A N 1
ATOM 1589 C CA . LYS A 1 191 ? 6.764 -13.514 -3.532 1.00 93.31 191 LYS A CA 1
ATOM 1590 C C . LYS A 1 191 ? 7.066 -14.352 -4.774 1.00 93.31 191 LYS A C 1
ATOM 1592 O O . LYS A 1 191 ? 7.814 -13.885 -5.635 1.00 93.31 19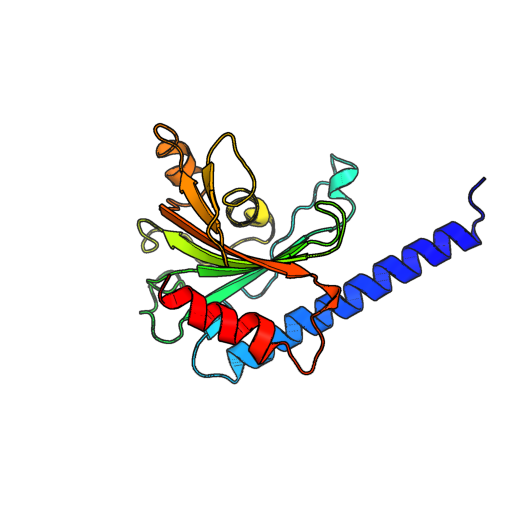1 LYS A O 1
ATOM 1597 N N . ASP A 1 192 ? 6.373 -15.478 -4.920 1.00 91.88 192 ASP A N 1
ATOM 1598 C CA . ASP A 1 192 ? 6.563 -16.454 -5.999 1.00 91.88 192 ASP A CA 1
ATOM 1599 C C . ASP A 1 192 ? 5.685 -16.208 -7.245 1.00 91.88 192 ASP A C 1
ATOM 1601 O O . ASP A 1 192 ? 5.677 -17.025 -8.166 1.00 91.88 192 ASP A O 1
ATOM 1605 N N . LYS A 1 193 ? 4.924 -15.103 -7.290 1.00 91.44 193 LYS A N 1
ATOM 1606 C CA . LYS A 1 193 ? 4.025 -14.744 -8.411 1.00 91.44 193 LYS A CA 1
ATOM 1607 C C . LYS A 1 193 ? 4.614 -13.754 -9.421 1.00 91.44 193 LYS A C 1
ATOM 1609 O O . LYS A 1 193 ? 5.514 -12.962 -9.066 1.00 91.44 193 LYS A O 1
#

Foldseek 3Di:
DQDPVNVVVVVVVLVVVVVQVVVLLVLVQVCQVPDQFKHFQAPAWAFAADPVDPVRPDTQKTKTWMDTNPFCQEPLSDGFAWIWIWMFGQDPPDATKIKTKTWGFDDDNPPHRHDDSNLVCLVPCQVPPVVQWDWDDDPFWIKIAGDVVNQVVCVPSNVGTGIMIIGMDGPVVDDSVCCCPPHVVVNVVNRVD

Radius of gyration: 17.27 Å; chains: 1; bounding box: 56×39×41 Å

Organism: NCBI:txid1705578

pLDDT: mean 95.01, std 4.93, range [53.44, 98.75]